Protein AF-A0AB38RNQ6-F1 (afdb_monomer)

pLDDT: mean 81.81, std 22.0, range [28.67, 98.69]

Mean predicted aligned error: 10.04 Å

Organism: NCBI:txid1303681

Sequence (264 aa):
MGRIWLDVPYVEKDLAKAGGAKWDPSAKRWYAPRVEMAGLSRWVAIPDIPEVLPGEDRSLGHGLFVDLVPDTCWFTNVRYCVEPKDWERLRRMVTRRAGMQCEICGFPEDRASQRWLEVHERWQYDWPTKVQRLGRLICLCTPCHQVTHFGFAQIKGNEEQALQHLIAVTGMTRPQARRHVAAAFDEWRARSVGEWTLDLSILTDVGVQVRRPPGAADRRIIASGRPTSTQVQQPQPVVPPLSPAPAIAAPRWRDRIAGWWRSR

Nearest PDB structures (foldseek):
  3g33-assembly1_D  TM=4.815E-01  e=7.195E+00  Homo sapiens

InterPro domains:
  IPR043764 Domain of unknown function DUF5710 [PF18974] (3-44)

Foldseek 3Di:
DDKFWFLAQPVCVVVVVVLVWDADPVLRTIIHPDDPSPSRVVGGDDDAFDLDQPQADPVFPAAFAAADDALLCPPQDQCNFFDSSLVSSVFSSQCVSLVQAFNHQRHHDDVVVRWHKDWDFGWDADPVVQATEGRDIGIHIPLSVCLNNLVVCVVVVNNVSNLVSSCLRVVDDSVRSVVRVVVNVVVNVVNNVDFHQYHHVSQVVRPTRTHHGDDSVVSNCVSVVHDDPPPPDPDDPPDPDDDDDPDDPDDPPVPVSVVVVVPD

Radius of gyration: 20.43 Å; Cα contacts (8 Å, |Δi|>4): 367; chains: 1; bounding box: 50×49×56 Å

Structure (mmCIF, N/CA/C/O backbone):
data_AF-A0AB38RNQ6-F1
#
_entry.id   AF-A0AB38RNQ6-F1
#
loop_
_atom_site.group_PDB
_atom_site.id
_atom_site.type_symbol
_atom_site.label_atom_id
_atom_site.label_alt_id
_atom_site.label_comp_id
_atom_site.label_asym_id
_atom_site.label_entity_id
_atom_site.label_seq_id
_atom_site.pdbx_PDB_ins_code
_atom_site.Cartn_x
_atom_site.Cartn_y
_atom_site.Cartn_z
_atom_site.occupancy
_atom_site.B_iso_or_equiv
_atom_site.auth_seq_id
_atom_site.auth_comp_id
_atom_site.auth_asym_id
_atom_site.auth_atom_id
_atom_site.pdbx_PDB_model_num
ATOM 1 N N . MET A 1 1 ? 14.873 -11.416 -33.245 1.00 54.31 1 MET A N 1
ATOM 2 C CA . MET A 1 1 ? 15.390 -10.697 -32.056 1.00 54.31 1 MET A CA 1
ATOM 3 C C . MET A 1 1 ? 14.389 -10.856 -30.922 1.00 54.31 1 MET A C 1
ATOM 5 O O . MET A 1 1 ? 13.307 -10.294 -31.008 1.00 54.31 1 MET A O 1
ATOM 9 N N . GLY A 1 2 ? 14.702 -11.676 -29.916 1.00 79.19 2 GLY A N 1
ATOM 10 C CA . GLY A 1 2 ? 13.840 -11.866 -28.744 1.00 79.19 2 GLY A CA 1
ATOM 11 C C . GLY A 1 2 ? 14.182 -10.862 -27.643 1.00 79.19 2 GLY A C 1
ATOM 12 O O . GLY A 1 2 ? 15.358 -10.689 -27.326 1.00 79.19 2 GLY A O 1
ATOM 13 N N . ARG A 1 3 ? 13.166 -10.201 -27.074 1.00 88.31 3 ARG A N 1
ATOM 14 C CA . ARG A 1 3 ? 13.302 -9.453 -25.813 1.00 88.31 3 ARG A CA 1
ATOM 15 C C . ARG A 1 3 ? 13.043 -10.382 -24.631 1.00 88.31 3 ARG A C 1
ATOM 17 O O . ARG A 1 3 ? 12.215 -11.282 -24.744 1.00 88.31 3 ARG A O 1
ATOM 24 N N . ILE A 1 4 ? 13.691 -10.122 -23.500 1.00 92.25 4 ILE A N 1
ATOM 25 C CA . ILE A 1 4 ? 13.453 -10.843 -22.240 1.00 92.25 4 ILE A CA 1
ATOM 26 C C . ILE A 1 4 ? 12.904 -9.864 -21.213 1.00 92.25 4 ILE A C 1
ATOM 28 O O . ILE A 1 4 ? 13.456 -8.781 -21.040 1.00 92.25 4 ILE A O 1
ATOM 32 N N . TRP A 1 5 ? 11.823 -10.231 -20.530 1.00 93.88 5 TRP A N 1
ATOM 33 C CA . TRP A 1 5 ? 11.281 -9.431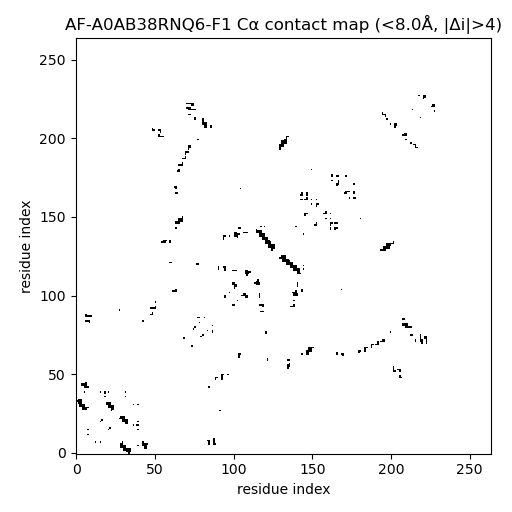 -19.437 1.00 93.88 5 TRP A CA 1
ATOM 34 C C . TRP A 1 5 ? 12.135 -9.540 -18.178 1.00 93.88 5 TRP A C 1
ATOM 36 O O . TRP A 1 5 ? 12.706 -10.591 -17.896 1.00 93.88 5 TRP A O 1
ATOM 46 N N . LEU A 1 6 ? 12.183 -8.454 -17.412 1.00 93.81 6 LEU A N 1
ATOM 47 C CA . LEU A 1 6 ? 12.957 -8.358 -16.185 1.00 93.81 6 LEU A CA 1
ATOM 48 C C . LEU A 1 6 ? 12.065 -7.951 -15.003 1.00 93.81 6 LEU A C 1
ATOM 50 O O . LEU A 1 6 ? 11.193 -7.087 -15.138 1.00 93.81 6 LEU A O 1
ATOM 54 N N . ASP A 1 7 ? 12.311 -8.549 -13.841 1.00 92.25 7 ASP A N 1
ATOM 55 C CA . ASP A 1 7 ? 11.744 -8.167 -12.545 1.00 92.25 7 ASP A CA 1
ATOM 56 C C . ASP A 1 7 ? 12.798 -7.384 -11.754 1.00 92.25 7 ASP A C 1
ATOM 58 O O . ASP A 1 7 ? 13.469 -7.905 -10.866 1.00 92.25 7 ASP A O 1
ATOM 62 N N . VAL A 1 8 ? 12.979 -6.118 -12.136 1.00 92.31 8 VAL A N 1
ATOM 63 C CA . VAL A 1 8 ? 13.976 -5.216 -11.543 1.00 92.31 8 VAL A CA 1
ATOM 64 C C . VAL A 1 8 ? 13.374 -4.508 -10.325 1.00 92.31 8 VAL A C 1
ATOM 66 O O . VAL A 1 8 ? 12.441 -3.715 -10.498 1.00 92.31 8 VAL A O 1
ATOM 69 N N . PRO A 1 9 ? 13.900 -4.721 -9.104 1.00 90.44 9 PRO A N 1
ATOM 70 C CA . PRO A 1 9 ? 13.505 -3.940 -7.940 1.00 90.44 9 PRO A CA 1
ATOM 71 C C . PRO A 1 9 ? 13.734 -2.446 -8.169 1.00 90.44 9 PRO A C 1
ATOM 73 O O . PRO A 1 9 ? 14.730 -2.046 -8.769 1.00 90.44 9 PRO A O 1
ATOM 76 N N . TYR A 1 10 ? 12.856 -1.592 -7.635 1.00 86.44 10 TYR A N 1
ATOM 77 C CA . TYR A 1 10 ? 12.955 -0.141 -7.848 1.00 86.44 10 TYR A CA 1
ATOM 78 C C . TYR A 1 10 ? 14.333 0.440 -7.480 1.00 86.44 10 TYR A C 1
ATOM 80 O O . TYR A 1 10 ? 14.836 1.312 -8.184 1.00 86.44 10 TYR A O 1
ATOM 88 N N . VAL A 1 11 ? 14.950 -0.062 -6.405 1.00 89.00 11 VAL A N 1
ATOM 89 C CA . VAL A 1 11 ? 16.269 0.391 -5.924 1.00 89.00 11 VAL A CA 1
ATOM 90 C C . VAL A 1 11 ? 17.425 -0.009 -6.850 1.00 89.00 11 VAL A C 1
ATOM 92 O O . VAL A 1 11 ? 18.487 0.595 -6.790 1.00 89.00 11 VAL A O 1
ATOM 95 N N . GLU A 1 12 ? 17.211 -0.974 -7.746 1.00 93.19 12 GLU A N 1
ATOM 96 C CA . GLU A 1 12 ? 18.218 -1.487 -8.685 1.00 93.19 12 GLU A CA 1
ATOM 97 C C . GLU A 1 12 ? 17.982 -1.006 -10.126 1.00 93.19 12 GLU A C 1
ATOM 99 O O . GLU A 1 12 ? 18.717 -1.379 -11.042 1.00 93.19 12 GLU A O 1
ATOM 104 N N . LYS A 1 13 ? 16.972 -0.154 -10.352 1.00 92.75 13 LYS A N 1
ATOM 105 C CA . LYS A 1 13 ? 16.578 0.309 -11.692 1.00 92.75 13 LYS A CA 1
ATOM 106 C C . LYS A 1 13 ? 17.726 0.964 -12.467 1.00 92.75 13 LYS A C 1
ATOM 108 O O . LYS A 1 13 ? 17.838 0.771 -13.675 1.00 92.75 13 LYS A O 1
ATOM 113 N N . ASP A 1 14 ? 18.586 1.710 -11.776 1.00 94.44 14 ASP A N 1
ATOM 114 C CA . ASP A 1 14 ? 19.694 2.430 -12.403 1.00 94.44 14 ASP A CA 1
ATOM 115 C C . ASP A 1 14 ? 20.828 1.470 -12.785 1.00 94.44 14 ASP A C 1
ATOM 117 O O . ASP A 1 14 ? 21.421 1.625 -13.852 1.00 94.44 14 ASP A O 1
ATOM 121 N N . LEU A 1 15 ? 21.048 0.410 -11.995 1.00 94.50 15 LEU A N 1
ATOM 122 C CA . LEU A 1 15 ? 21.971 -0.678 -12.335 1.00 94.50 15 LEU A CA 1
ATOM 123 C C . LEU A 1 15 ? 21.479 -1.456 -13.559 1.00 94.50 15 LEU A C 1
ATOM 125 O O . LEU A 1 15 ? 22.250 -1.695 -14.487 1.00 94.50 15 LEU A O 1
ATOM 129 N N . ALA A 1 16 ? 20.190 -1.803 -13.604 1.00 94.00 16 ALA A N 1
ATOM 130 C CA . ALA A 1 16 ? 19.610 -2.483 -14.760 1.00 94.00 16 ALA A CA 1
ATOM 131 C C . ALA A 1 16 ? 19.696 -1.618 -16.025 1.00 94.00 16 ALA A C 1
ATOM 133 O O . ALA A 1 16 ? 20.073 -2.105 -17.093 1.00 94.00 16 ALA A O 1
ATOM 134 N N . LYS A 1 17 ? 19.403 -0.317 -15.907 1.00 95.25 17 LYS A N 1
ATOM 135 C CA . LYS A 1 17 ? 19.525 0.647 -17.006 1.00 95.25 17 LYS A CA 1
ATOM 136 C C . LYS A 1 17 ? 20.970 0.776 -17.496 1.00 95.25 17 LYS A C 1
ATOM 138 O O . LYS A 1 17 ? 21.188 0.762 -18.705 1.00 95.25 17 LYS A O 1
ATOM 143 N N . ALA A 1 18 ? 21.945 0.863 -16.589 1.00 94.50 18 ALA A N 1
ATOM 144 C CA . ALA A 1 18 ? 23.369 0.880 -16.932 1.00 94.50 18 ALA A CA 1
ATOM 145 C C . ALA A 1 18 ? 23.806 -0.419 -17.631 1.00 94.50 18 ALA A C 1
ATOM 147 O O . ALA A 1 18 ? 24.592 -0.382 -18.573 1.00 94.50 18 ALA A O 1
ATOM 148 N N . GLY A 1 19 ? 23.216 -1.553 -17.242 1.00 92.62 19 GLY A N 1
ATOM 149 C CA . GLY A 1 19 ? 23.360 -2.841 -17.923 1.00 92.62 19 GLY A CA 1
ATOM 150 C C . GLY A 1 19 ? 22.640 -2.938 -19.274 1.00 92.62 19 GLY A C 1
ATOM 151 O O . GLY A 1 19 ? 22.654 -4.002 -19.881 1.00 92.62 19 GLY A O 1
ATOM 152 N N . GLY A 1 20 ? 22.002 -1.864 -19.754 1.00 94.25 20 GLY A N 1
ATOM 153 C CA . GLY A 1 20 ? 21.339 -1.788 -21.057 1.00 94.25 20 GLY A CA 1
ATOM 154 C C . GLY A 1 20 ? 19.881 -2.261 -21.079 1.00 94.25 20 GLY A C 1
ATOM 155 O O . GLY A 1 20 ? 19.306 -2.410 -22.163 1.00 94.25 20 GLY A O 1
ATOM 156 N N . ALA A 1 21 ? 19.259 -2.479 -19.915 1.00 96.06 21 ALA A N 1
ATOM 157 C CA . ALA A 1 21 ? 17.823 -2.717 -19.833 1.00 96.06 21 ALA A CA 1
ATOM 158 C C . ALA A 1 21 ? 17.026 -1.481 -20.283 1.00 96.06 21 ALA A C 1
ATOM 160 O O . ALA A 1 21 ? 17.430 -0.332 -20.088 1.00 96.06 21 ALA A O 1
ATOM 161 N N . LYS A 1 22 ? 15.850 -1.721 -20.861 1.00 95.88 22 LYS A N 1
ATOM 162 C CA . LYS A 1 22 ? 14.914 -0.690 -21.318 1.00 95.88 22 LYS A CA 1
ATOM 163 C C . LYS A 1 22 ? 13.590 -0.797 -20.569 1.00 95.88 22 LYS A C 1
ATOM 165 O O . LYS A 1 22 ? 13.203 -1.878 -20.136 1.00 95.88 22 LYS A O 1
ATOM 170 N N . TRP A 1 23 ? 12.888 0.323 -20.429 1.00 95.19 23 TRP A N 1
ATOM 171 C CA . TRP A 1 23 ? 11.560 0.378 -19.817 1.00 95.19 23 TRP A CA 1
ATOM 172 C C . TRP A 1 23 ? 10.470 0.363 -20.891 1.00 95.19 23 TRP A C 1
ATOM 174 O O . TRP A 1 23 ? 10.515 1.166 -21.823 1.00 95.19 23 TRP A O 1
ATOM 184 N N . ASP A 1 24 ? 9.489 -0.526 -20.751 1.00 94.00 24 ASP A N 1
ATOM 185 C CA . ASP A 1 24 ? 8.260 -0.518 -21.544 1.00 94.00 24 ASP A CA 1
ATOM 186 C C . ASP A 1 24 ? 7.148 0.175 -20.729 1.00 94.00 24 ASP A C 1
ATOM 188 O O . ASP A 1 24 ? 6.707 -0.372 -19.712 1.00 94.00 24 ASP A O 1
ATOM 192 N N . PRO A 1 25 ? 6.694 1.384 -21.118 1.00 89.81 25 PRO A N 1
ATOM 193 C CA . PRO A 1 25 ? 5.681 2.123 -20.368 1.00 89.81 25 PRO A CA 1
ATOM 194 C C . PRO A 1 25 ? 4.280 1.514 -20.464 1.00 89.81 25 PRO A C 1
ATOM 196 O O . PRO A 1 25 ? 3.488 1.731 -19.549 1.00 89.81 25 PRO A O 1
ATOM 199 N N . SER A 1 26 ? 3.977 0.754 -21.523 1.00 88.25 26 SER A N 1
ATOM 200 C CA . SER A 1 26 ? 2.684 0.083 -21.690 1.00 88.25 26 SER A CA 1
ATOM 201 C C . SER A 1 26 ? 2.613 -1.155 -20.801 1.00 88.25 26 SER A C 1
ATOM 203 O O . SER A 1 26 ? 1.678 -1.309 -20.018 1.00 88.25 26 SER A O 1
ATOM 205 N N . ALA A 1 27 ? 3.657 -1.987 -20.831 1.00 88.50 27 ALA A N 1
ATOM 206 C CA . ALA A 1 27 ? 3.756 -3.150 -19.951 1.00 88.50 27 ALA A CA 1
ATOM 207 C C . ALA A 1 27 ? 4.080 -2.778 -18.492 1.00 88.50 27 ALA A C 1
ATOM 209 O O . ALA A 1 27 ? 3.970 -3.628 -17.605 1.00 88.50 27 ALA A O 1
ATOM 210 N N . LYS A 1 28 ? 4.521 -1.533 -18.258 1.00 88.44 28 LYS A N 1
ATOM 211 C CA . LYS A 1 28 ? 5.114 -1.047 -17.006 1.00 88.44 28 LYS A CA 1
ATOM 212 C C . LYS A 1 28 ? 6.155 -2.029 -16.460 1.00 88.44 28 LYS A C 1
ATOM 214 O O . LYS A 1 28 ? 6.103 -2.420 -15.293 1.00 88.44 28 LYS A O 1
ATOM 219 N N . ARG A 1 29 ? 7.079 -2.455 -17.328 1.00 92.38 29 ARG A N 1
ATOM 220 C CA . ARG A 1 29 ? 8.072 -3.492 -17.018 1.00 92.38 29 ARG A CA 1
ATOM 221 C C . ARG A 1 29 ? 9.400 -3.241 -17.727 1.00 92.38 29 ARG A C 1
ATOM 223 O O . ARG A 1 29 ? 9.442 -2.734 -18.849 1.00 92.38 29 ARG A O 1
ATOM 230 N N . TRP A 1 30 ? 10.489 -3.619 -17.067 1.00 94.75 30 TRP A N 1
ATOM 231 C CA . TRP A 1 30 ? 11.833 -3.603 -17.639 1.00 94.75 30 TRP A CA 1
ATOM 232 C C . TRP A 1 30 ? 12.045 -4.792 -18.576 1.00 94.75 30 TRP A C 1
ATOM 234 O O . TRP A 1 30 ? 11.530 -5.877 -18.320 1.00 94.75 30 TRP A O 1
ATOM 244 N N . TYR A 1 31 ? 12.820 -4.613 -19.643 1.00 95.12 31 TYR A N 1
ATOM 245 C CA . TYR A 1 31 ? 13.207 -5.692 -20.548 1.00 95.12 31 TYR A CA 1
ATOM 246 C C . TYR A 1 31 ? 14.653 -5.558 -21.029 1.00 95.12 31 TYR A C 1
ATOM 248 O O . TYR A 1 31 ? 15.171 -4.455 -21.211 1.00 95.12 31 TYR A O 1
ATOM 256 N N . ALA A 1 32 ? 15.293 -6.697 -21.281 1.00 95.12 32 ALA A N 1
ATOM 257 C CA . ALA A 1 32 ? 16.540 -6.781 -22.023 1.00 95.12 32 ALA A CA 1
ATOM 258 C C . ALA A 1 32 ? 16.224 -6.781 -23.532 1.00 95.12 32 ALA A C 1
ATOM 260 O O . ALA A 1 32 ? 15.448 -7.628 -23.991 1.00 95.12 32 ALA A O 1
ATOM 261 N N . PRO A 1 33 ? 16.787 -5.856 -24.332 1.00 93.12 33 PRO A N 1
ATOM 262 C CA . PRO A 1 33 ? 16.547 -5.807 -25.776 1.00 93.12 33 PRO A CA 1
ATOM 263 C C . PRO A 1 33 ? 17.192 -6.970 -26.552 1.00 93.12 33 PRO A C 1
ATOM 265 O O . PRO A 1 33 ? 16.879 -7.152 -27.728 1.00 93.12 33 PRO A O 1
ATOM 268 N N . ARG A 1 34 ? 18.105 -7.728 -25.929 1.00 89.19 34 ARG A N 1
ATOM 269 C CA . ARG A 1 34 ? 18.779 -8.904 -26.497 1.00 89.19 34 ARG A CA 1
ATOM 270 C C . ARG A 1 34 ? 18.889 -10.000 -25.433 1.00 89.19 34 ARG A C 1
ATOM 272 O O . ARG A 1 34 ? 19.006 -9.689 -24.252 1.00 89.19 34 ARG A O 1
ATOM 279 N N . VAL A 1 35 ? 18.886 -11.262 -25.865 1.00 77.69 35 VAL A N 1
ATOM 280 C CA . VAL A 1 35 ? 18.935 -12.447 -24.985 1.00 77.69 35 VAL A CA 1
ATOM 281 C C . VAL A 1 35 ? 20.281 -12.580 -24.257 1.00 77.69 35 VAL A C 1
ATOM 283 O O . VAL A 1 35 ? 20.316 -12.921 -23.082 1.00 77.69 35 VAL A O 1
ATOM 286 N N . GLU A 1 36 ? 21.387 -12.241 -24.917 1.00 75.81 36 GLU A N 1
ATOM 287 C CA . GLU A 1 36 ? 22.761 -12.528 -24.460 1.00 75.81 36 GLU A CA 1
ATOM 288 C C . GLU A 1 36 ? 23.343 -11.485 -23.482 1.00 75.81 36 GLU A C 1
ATOM 290 O O . GLU A 1 36 ? 24.553 -11.305 -23.369 1.00 75.81 36 GLU A O 1
ATOM 295 N N . MET A 1 37 ? 22.495 -10.754 -22.758 1.00 83.19 37 MET A N 1
ATOM 296 C CA . MET A 1 37 ? 22.938 -9.700 -21.839 1.00 83.19 37 MET A CA 1
ATOM 297 C C . MET A 1 37 ? 23.208 -10.269 -20.443 1.00 83.19 37 MET A C 1
ATOM 299 O O . MET A 1 37 ? 22.426 -10.056 -19.519 1.00 83.19 37 MET A O 1
ATOM 303 N N . ALA A 1 38 ? 24.330 -10.980 -20.279 1.00 79.88 38 ALA A N 1
ATOM 304 C CA . ALA A 1 38 ? 24.694 -11.682 -19.039 1.00 79.88 38 ALA A CA 1
ATOM 305 C C . ALA A 1 38 ? 24.623 -10.799 -17.773 1.00 79.88 38 ALA A C 1
ATOM 307 O O . ALA A 1 38 ? 24.219 -11.273 -16.709 1.00 79.88 38 ALA A O 1
ATOM 308 N N . GLY A 1 39 ? 24.919 -9.498 -17.892 1.00 85.81 39 GLY A N 1
ATOM 309 C CA . GLY A 1 39 ? 24.806 -8.526 -16.795 1.00 85.81 39 GLY A CA 1
ATOM 310 C C . GLY A 1 39 ? 23.380 -8.308 -16.262 1.00 85.81 39 GLY A C 1
ATOM 311 O O . GLY A 1 39 ? 23.221 -7.810 -15.151 1.00 85.81 39 GLY A O 1
ATOM 312 N N . LEU A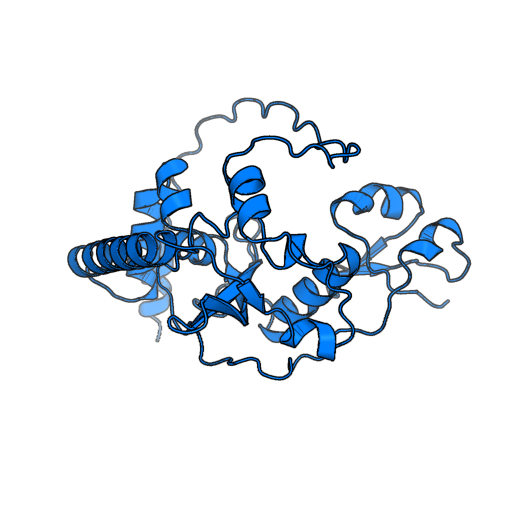 1 40 ? 22.351 -8.715 -17.014 1.00 91.75 40 LEU A N 1
ATOM 313 C CA . LEU A 1 40 ? 20.935 -8.605 -16.645 1.00 91.75 40 LEU A CA 1
ATOM 314 C C . LEU A 1 40 ? 20.343 -9.917 -16.100 1.00 91.75 40 LEU A C 1
ATOM 316 O O . LEU A 1 40 ? 19.182 -9.938 -15.693 1.00 91.75 40 LEU A O 1
ATOM 320 N N . SER A 1 41 ? 21.128 -11.001 -16.070 1.00 89.31 41 SER A N 1
ATOM 321 C CA . SER A 1 41 ? 20.680 -12.356 -15.702 1.00 89.31 41 SER A CA 1
ATOM 322 C C . SER A 1 41 ? 19.993 -12.430 -14.333 1.00 89.31 41 SER A C 1
ATOM 324 O O . SER A 1 41 ? 18.995 -13.130 -14.180 1.00 89.31 41 SER A O 1
ATOM 326 N N . ARG A 1 42 ? 20.462 -11.646 -13.353 1.00 90.12 42 ARG A N 1
ATOM 327 C CA . ARG A 1 42 ? 19.893 -11.604 -11.994 1.00 90.12 42 ARG A CA 1
ATOM 328 C C . ARG A 1 42 ? 18.442 -11.107 -11.928 1.00 90.12 42 ARG A C 1
ATOM 330 O O . ARG A 1 42 ? 17.760 -11.380 -10.948 1.00 90.12 42 ARG A O 1
ATOM 337 N N . TRP A 1 43 ? 17.988 -10.366 -12.942 1.00 92.69 43 TRP A N 1
ATOM 338 C CA . TRP A 1 43 ? 16.633 -9.811 -13.006 1.00 92.69 43 TRP A CA 1
ATOM 339 C C . TRP A 1 43 ? 15.731 -10.556 -13.977 1.00 92.69 43 TRP A C 1
ATOM 341 O O . TRP A 1 43 ? 14.628 -10.079 -14.225 1.00 92.69 43 TRP A O 1
ATOM 351 N N . VAL A 1 44 ? 16.173 -11.672 -14.564 1.00 91.06 44 VAL A N 1
ATOM 352 C CA . VAL A 1 44 ? 15.337 -12.442 -15.492 1.00 91.06 44 VAL A CA 1
ATOM 353 C C . VAL A 1 44 ? 13.992 -12.740 -14.838 1.00 91.06 44 VAL A C 1
ATOM 355 O O . VAL A 1 44 ? 13.926 -13.198 -13.696 1.00 91.06 44 VAL A O 1
ATOM 358 N N . ALA A 1 45 ? 12.927 -12.418 -15.570 1.00 89.25 45 ALA A N 1
ATOM 359 C CA . ALA A 1 45 ? 11.568 -12.616 -15.114 1.00 89.25 45 ALA A CA 1
ATOM 360 C C . ALA A 1 45 ? 11.326 -14.067 -14.697 1.00 89.25 45 ALA A C 1
ATOM 362 O O . ALA A 1 45 ? 11.646 -15.002 -15.433 1.00 89.25 45 ALA A O 1
ATOM 363 N N . ILE A 1 46 ? 10.684 -14.229 -13.549 1.00 88.94 46 ILE A N 1
ATOM 364 C CA . ILE A 1 46 ? 10.087 -15.500 -13.134 1.00 88.94 46 ILE A CA 1
ATOM 365 C C . ILE A 1 46 ? 8.579 -15.468 -13.453 1.00 88.94 46 ILE A C 1
ATOM 367 O O . ILE A 1 46 ? 8.075 -14.408 -13.851 1.00 88.94 46 ILE A O 1
ATOM 371 N N . PRO A 1 47 ? 7.845 -16.597 -13.346 1.00 90.81 47 PRO A N 1
ATOM 372 C CA . PRO A 1 47 ? 6.422 -16.638 -13.686 1.00 90.81 47 PRO A CA 1
ATOM 373 C C . PRO A 1 47 ? 5.629 -15.504 -13.023 1.00 90.81 47 PRO A C 1
ATOM 375 O O . PRO A 1 47 ? 5.909 -15.133 -11.885 1.00 90.81 47 PRO A O 1
ATOM 378 N N . ASP A 1 48 ? 4.659 -14.909 -13.718 1.00 90.75 48 ASP A N 1
ATOM 379 C CA . ASP A 1 48 ? 3.822 -13.859 -13.121 1.00 90.75 48 ASP A CA 1
ATOM 380 C C . ASP A 1 48 ? 2.922 -14.458 -12.013 1.00 90.75 48 ASP A C 1
ATOM 382 O O . ASP A 1 48 ? 2.624 -15.652 -12.008 1.00 90.75 48 ASP A O 1
ATOM 386 N N . ILE A 1 49 ? 2.522 -13.627 -11.046 1.00 93.12 49 ILE A N 1
ATOM 387 C CA . ILE A 1 49 ? 1.588 -14.021 -9.979 1.00 93.12 49 ILE A CA 1
ATOM 388 C C . ILE A 1 49 ? 0.176 -14.134 -10.579 1.00 93.12 49 ILE A C 1
ATOM 390 O O . ILE A 1 49 ? -0.212 -13.224 -11.320 1.00 93.12 49 ILE A O 1
ATOM 394 N N . PRO A 1 50 ? -0.597 -15.197 -10.280 1.00 93.06 50 PRO A N 1
ATOM 395 C CA . PRO A 1 50 ? -1.988 -15.299 -10.713 1.00 93.06 50 PRO A CA 1
ATOM 396 C C . PRO A 1 50 ? -2.821 -14.126 -10.182 1.00 93.06 50 PRO A C 1
ATOM 398 O O . PRO A 1 50 ? -2.614 -13.647 -9.070 1.00 93.06 50 PRO A O 1
ATOM 401 N N . GLU A 1 51 ? -3.794 -13.662 -10.967 1.00 91.38 51 GLU A N 1
ATOM 402 C CA . GLU A 1 51 ? -4.669 -12.550 -10.552 1.00 91.38 51 GLU A CA 1
ATOM 403 C C . GLU A 1 51 ? -5.578 -12.905 -9.367 1.00 91.38 51 GLU A C 1
ATOM 405 O O . GLU A 1 51 ? -6.044 -12.013 -8.649 1.00 91.38 51 GLU A O 1
ATOM 410 N N . VAL A 1 52 ? -5.828 -14.203 -9.178 1.00 91.69 52 VAL A N 1
ATOM 411 C CA . VAL A 1 52 ? -6.566 -14.766 -8.050 1.00 91.69 52 VAL A CA 1
ATOM 412 C C . VAL A 1 52 ? -5.557 -15.283 -7.034 1.00 91.69 52 VAL A C 1
ATOM 414 O O . VAL A 1 52 ? -4.838 -16.247 -7.303 1.00 91.69 52 VAL A O 1
ATOM 417 N N . LEU A 1 53 ? -5.515 -14.640 -5.869 1.00 92.94 53 LEU A N 1
ATOM 418 C CA . LEU A 1 53 ? -4.759 -15.123 -4.722 1.00 92.94 53 LEU A CA 1
ATOM 419 C C . LEU A 1 53 ? -5.645 -16.091 -3.915 1.00 92.94 53 LEU A C 1
ATOM 421 O O . LEU A 1 53 ? -6.776 -15.730 -3.577 1.00 92.94 53 LEU A O 1
ATOM 425 N N . PRO A 1 54 ? -5.182 -17.314 -3.606 1.00 90.81 54 PRO A N 1
ATOM 426 C CA . PRO A 1 54 ? -5.915 -18.242 -2.753 1.00 90.81 54 PRO A CA 1
ATOM 427 C C . PRO A 1 54 ? -6.260 -17.602 -1.405 1.00 90.81 54 PRO A C 1
ATOM 429 O O . PRO A 1 54 ? -5.408 -16.991 -0.765 1.00 90.81 54 PRO A O 1
ATOM 432 N N . GLY A 1 55 ? -7.522 -17.716 -0.985 1.00 89.75 55 GLY A N 1
ATOM 433 C CA . GLY A 1 55 ? -7.994 -17.161 0.287 1.00 89.75 55 GLY A CA 1
ATOM 434 C C . GLY A 1 55 ? -8.153 -15.635 0.327 1.00 89.75 55 GLY A C 1
ATOM 435 O O . GLY A 1 55 ? -8.523 -15.108 1.373 1.00 89.75 55 GLY A O 1
ATOM 436 N N . GLU A 1 56 ? -7.913 -14.915 -0.776 1.00 94.38 56 GLU A N 1
ATOM 437 C CA . GLU A 1 56 ? -8.152 -13.470 -0.829 1.00 94.38 56 GLU A CA 1
ATOM 438 C C . GLU A 1 56 ? -9.651 -13.148 -0.806 1.00 94.38 56 GLU A C 1
ATOM 440 O O . GLU A 1 56 ? -10.419 -13.570 -1.673 1.00 94.38 56 GLU A O 1
ATOM 445 N N . ASP A 1 57 ? -10.054 -12.311 0.148 1.00 93.75 57 ASP A N 1
ATOM 446 C CA . ASP A 1 57 ? -11.399 -11.751 0.209 1.00 93.75 57 ASP A CA 1
ATOM 447 C C . ASP A 1 57 ? -11.423 -10.387 -0.489 1.00 93.75 57 ASP A C 1
ATOM 449 O O . ASP A 1 57 ? -11.060 -9.351 0.072 1.00 93.75 57 ASP A O 1
ATOM 453 N N . ARG A 1 58 ? -11.885 -10.362 -1.742 1.00 91.00 58 ARG A N 1
ATOM 454 C CA . ARG A 1 58 ? -11.994 -9.119 -2.525 1.00 91.00 58 ARG A CA 1
ATOM 455 C C . ARG A 1 58 ? -13.147 -8.210 -2.083 1.00 91.00 58 ARG A C 1
ATOM 457 O O . ARG A 1 58 ? -13.205 -7.069 -2.544 1.00 91.00 58 ARG A O 1
ATOM 464 N N . SER A 1 59 ? -14.038 -8.670 -1.205 1.00 90.94 59 SER A N 1
ATOM 465 C CA . SER A 1 59 ? -15.044 -7.813 -0.567 1.00 90.94 59 SER A CA 1
ATOM 466 C C . SER A 1 59 ? -14.475 -7.064 0.645 1.00 90.94 59 SER A C 1
ATOM 468 O O . SER A 1 59 ? -14.957 -5.978 0.982 1.00 90.94 59 SER A O 1
ATOM 470 N N . LEU A 1 60 ? -13.389 -7.580 1.240 1.00 92.25 60 LEU A N 1
ATOM 471 C CA . LEU A 1 60 ? -12.717 -6.967 2.379 1.00 92.25 60 LEU A CA 1
ATOM 472 C C . LEU A 1 60 ? -12.230 -5.556 2.041 1.00 92.25 60 LEU A C 1
ATOM 474 O O . LEU A 1 60 ? -11.482 -5.330 1.081 1.00 92.25 60 LEU A O 1
ATOM 478 N N . GLY A 1 61 ? -12.638 -4.607 2.881 1.00 84.88 61 GLY A N 1
ATOM 479 C CA . GLY A 1 61 ? -12.235 -3.213 2.767 1.00 84.88 61 GLY A CA 1
ATOM 480 C C . GLY A 1 61 ? -12.792 -2.508 1.528 1.00 84.88 61 GLY A C 1
ATOM 481 O O . GLY A 1 61 ? -12.099 -1.669 0.951 1.00 84.88 61 GLY A O 1
ATOM 482 N N . HIS A 1 62 ? -14.011 -2.857 1.104 1.00 86.19 62 HIS A N 1
ATOM 483 C CA . HIS A 1 62 ? -14.749 -2.107 0.088 1.00 86.19 62 HIS A CA 1
ATOM 484 C C . HIS A 1 62 ? -15.063 -0.671 0.556 1.00 86.19 62 HIS A C 1
ATOM 486 O O . HIS A 1 62 ? -15.450 -0.447 1.702 1.00 86.19 62 HIS A O 1
ATOM 492 N N . GLY A 1 63 ? -14.949 0.300 -0.357 1.00 94.69 63 GLY A N 1
ATOM 493 C CA . GLY A 1 63 ? -15.154 1.723 -0.068 1.00 94.69 63 GLY A CA 1
ATOM 494 C C . GLY A 1 63 ? -13.960 2.396 0.621 1.00 94.69 63 GLY A C 1
ATOM 495 O O . GLY A 1 63 ? -12.973 1.754 0.978 1.00 94.69 63 GLY A O 1
ATOM 496 N N . LEU A 1 64 ? -14.032 3.723 0.778 1.00 98.06 64 LEU A N 1
ATOM 497 C CA . LEU A 1 64 ? -12.976 4.497 1.433 1.00 98.06 64 LEU A CA 1
ATOM 498 C C . LEU A 1 64 ? -13.226 4.632 2.930 1.00 98.06 64 LEU A C 1
ATOM 500 O O . LEU A 1 64 ? -14.246 5.176 3.343 1.00 98.06 64 LEU A O 1
ATOM 504 N N . PHE A 1 65 ? -12.249 4.220 3.729 1.00 98.00 65 PHE A N 1
ATOM 505 C CA . PHE A 1 65 ? -12.258 4.401 5.172 1.00 98.00 65 PHE A CA 1
ATOM 506 C C . PHE A 1 65 ? -10.831 4.531 5.716 1.00 98.00 65 PHE A C 1
ATOM 508 O O . PHE A 1 65 ? -9.854 4.113 5.086 1.00 98.00 65 PHE A O 1
ATOM 515 N N . VAL A 1 66 ? -10.732 5.149 6.892 1.00 98.06 66 VAL A N 1
ATOM 516 C CA . VAL A 1 66 ? -9.525 5.140 7.725 1.00 98.06 66 VAL A CA 1
ATOM 517 C C . VAL A 1 66 ? -9.295 3.730 8.262 1.00 98.06 66 VAL A C 1
ATOM 519 O O . VAL A 1 66 ? -10.159 3.205 8.960 1.00 98.06 66 VAL A O 1
ATOM 522 N N . ASP A 1 67 ? -8.143 3.145 7.944 1.00 95.12 67 ASP A N 1
ATOM 523 C CA . ASP A 1 67 ? -7.772 1.772 8.294 1.00 95.12 67 ASP A CA 1
ATOM 524 C C . ASP A 1 67 ? -6.376 1.784 8.917 1.00 95.12 67 ASP A C 1
ATOM 526 O O . ASP A 1 67 ? -5.344 1.784 8.239 1.00 95.12 67 ASP A O 1
ATOM 530 N N . LEU A 1 68 ? -6.353 1.909 10.240 1.00 92.06 68 LEU A N 1
ATOM 531 C CA . LEU A 1 68 ? -5.122 2.018 11.002 1.00 92.06 68 LEU A CA 1
ATOM 532 C C . LEU A 1 68 ? -4.648 0.626 11.419 1.00 92.06 68 LEU A C 1
ATOM 534 O O . LEU A 1 68 ? -5.347 -0.127 12.101 1.00 92.06 68 LEU A O 1
ATOM 538 N N . VAL A 1 69 ? -3.412 0.316 11.042 1.00 89.56 69 VAL A N 1
ATOM 539 C CA . VAL A 1 69 ? -2.710 -0.892 11.476 1.00 89.56 69 VAL A CA 1
ATOM 540 C C . VAL A 1 69 ? -2.169 -0.668 12.899 1.00 89.56 69 VAL A C 1
ATOM 542 O O . VAL A 1 69 ? -1.685 0.437 13.176 1.00 89.56 69 VAL A O 1
ATOM 545 N N . PRO A 1 70 ? -2.225 -1.672 13.798 1.00 84.62 70 PRO A N 1
ATOM 546 C CA . PRO A 1 70 ? -1.695 -1.570 15.161 1.00 84.62 70 PRO A CA 1
ATOM 547 C C . PRO A 1 70 ? -0.234 -1.134 15.161 1.00 84.62 70 PRO A C 1
ATOM 549 O O . PRO A 1 70 ? 0.535 -1.559 14.294 1.00 84.62 70 PRO A O 1
ATOM 552 N N . ASP A 1 71 ? 0.162 -0.318 16.137 1.00 77.31 71 ASP A N 1
ATOM 553 C CA . ASP A 1 71 ? 1.545 0.178 16.226 1.00 77.31 71 ASP A CA 1
ATOM 554 C C . ASP A 1 71 ? 2.572 -0.952 16.394 1.00 77.31 71 ASP A C 1
ATOM 556 O O . ASP A 1 71 ? 3.662 -0.899 15.824 1.00 77.31 71 ASP A O 1
ATOM 560 N N . THR A 1 72 ? 2.176 -2.042 17.052 1.00 69.88 72 THR A N 1
ATOM 561 C CA . THR A 1 72 ? 2.958 -3.273 17.213 1.00 69.88 72 THR A CA 1
ATOM 562 C C . THR A 1 72 ? 3.266 -3.989 15.896 1.00 69.88 72 THR A C 1
ATOM 564 O O . THR A 1 72 ? 4.089 -4.903 15.868 1.00 69.88 72 THR A O 1
ATOM 567 N N . CYS A 1 73 ? 2.620 -3.589 14.799 1.00 72.50 73 CYS A N 1
ATOM 568 C CA . CYS A 1 73 ? 2.772 -4.176 13.468 1.00 72.50 73 CYS A CA 1
ATOM 569 C C . CYS A 1 73 ? 3.298 -3.172 12.431 1.00 72.50 73 CYS A C 1
ATOM 571 O O . CYS A 1 73 ? 3.380 -3.493 11.241 1.00 72.50 73 CYS A O 1
ATOM 573 N N . TRP A 1 74 ? 3.651 -1.953 12.848 1.00 70.44 74 TRP A N 1
ATOM 574 C CA . TRP A 1 74 ? 4.256 -0.982 11.945 1.00 70.44 74 TRP A CA 1
ATOM 575 C C . TRP A 1 74 ? 5.597 -1.492 11.407 1.00 70.44 74 TRP A C 1
ATOM 577 O O . TRP A 1 74 ? 6.334 -2.212 12.075 1.00 70.44 74 TRP A O 1
ATOM 587 N N . PHE A 1 75 ? 5.906 -1.110 10.165 1.00 62.66 75 PHE A N 1
ATOM 588 C CA . PHE A 1 75 ? 7.137 -1.467 9.442 1.00 62.66 75 PHE A CA 1
ATOM 589 C C . PHE A 1 75 ? 7.335 -2.961 9.129 1.00 62.66 75 PHE A C 1
ATOM 591 O O . PHE A 1 75 ? 8.353 -3.323 8.544 1.00 62.66 75 PHE A O 1
ATOM 598 N N . THR A 1 76 ? 6.338 -3.809 9.393 1.00 70.75 76 THR A N 1
ATOM 599 C CA . THR A 1 76 ? 6.299 -5.220 8.969 1.00 70.75 76 THR A CA 1
ATOM 600 C C . THR A 1 76 ? 5.171 -5.497 7.989 1.00 70.75 76 THR A C 1
ATOM 602 O O . THR A 1 76 ? 4.337 -6.371 8.189 1.00 70.75 76 THR A O 1
ATOM 605 N N . ASN A 1 77 ? 5.129 -4.700 6.926 1.00 80.38 77 ASN A N 1
ATOM 606 C CA . ASN A 1 77 ? 4.177 -4.862 5.831 1.00 80.38 77 ASN A CA 1
ATOM 607 C C . ASN A 1 77 ? 4.610 -5.982 4.863 1.00 80.38 77 ASN A C 1
ATOM 609 O O . ASN A 1 77 ? 5.679 -6.584 5.022 1.00 80.38 77 ASN A O 1
ATOM 613 N N . VAL A 1 78 ? 3.801 -6.266 3.839 1.00 88.12 78 VAL A N 1
ATOM 614 C CA . VAL A 1 78 ? 4.111 -7.329 2.869 1.00 88.12 78 VAL A CA 1
ATOM 615 C C . VAL A 1 78 ? 5.419 -7.033 2.155 1.00 88.12 78 VAL A C 1
ATOM 617 O O . VAL A 1 78 ? 6.262 -7.917 2.046 1.00 88.12 78 VAL A O 1
ATOM 620 N N . ARG A 1 79 ? 5.640 -5.780 1.743 1.00 88.19 79 ARG A N 1
ATOM 621 C CA . ARG A 1 79 ? 6.880 -5.356 1.075 1.00 88.19 79 ARG A CA 1
ATOM 622 C C . ARG A 1 79 ? 8.138 -5.660 1.896 1.00 88.19 79 ARG A C 1
ATOM 624 O O . ARG A 1 79 ? 9.178 -5.944 1.310 1.00 88.19 79 ARG A O 1
ATOM 631 N N . TYR A 1 80 ? 8.062 -5.589 3.222 1.00 86.00 80 TYR A N 1
ATOM 632 C CA . TYR A 1 80 ? 9.161 -5.959 4.114 1.00 86.00 80 TYR A CA 1
ATOM 633 C C . TYR A 1 80 ? 9.386 -7.481 4.145 1.00 86.00 80 TYR A C 1
ATOM 635 O O . TYR A 1 80 ? 10.527 -7.955 4.111 1.00 86.00 80 TYR A O 1
ATOM 643 N N . CYS A 1 81 ? 8.290 -8.241 4.177 1.00 88.56 81 CYS A N 1
ATOM 644 C CA . CYS A 1 81 ? 8.293 -9.691 4.358 1.00 88.56 81 CYS A CA 1
ATOM 645 C C . CYS A 1 81 ? 8.532 -10.486 3.068 1.00 88.56 81 CYS A C 1
ATOM 647 O O . CYS A 1 81 ? 8.636 -11.702 3.136 1.00 88.56 81 CYS A O 1
ATOM 649 N N . VAL A 1 82 ? 8.628 -9.854 1.899 1.00 90.75 82 VAL A N 1
ATOM 650 C CA . VAL A 1 82 ? 8.859 -10.551 0.621 1.00 90.75 82 VAL A CA 1
ATOM 651 C C . VAL A 1 82 ? 10.142 -10.078 -0.047 1.00 90.75 82 VAL A C 1
ATOM 653 O O . VAL A 1 82 ? 10.659 -8.995 0.239 1.00 90.75 82 VAL A O 1
ATOM 656 N N . GLU A 1 83 ? 10.666 -10.886 -0.964 1.00 90.19 83 GLU A N 1
ATOM 657 C CA . GLU A 1 83 ? 11.810 -10.473 -1.771 1.00 90.19 83 GLU A CA 1
ATOM 658 C C . GLU A 1 83 ? 11.457 -9.273 -2.674 1.00 90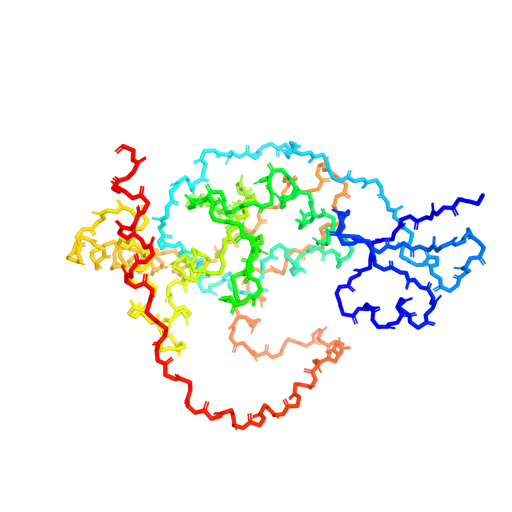.19 83 GLU A C 1
ATOM 660 O O . GLU A 1 83 ? 10.348 -9.210 -3.214 1.00 90.19 83 GLU A O 1
ATOM 665 N N . PRO A 1 84 ? 12.381 -8.319 -2.915 1.00 88.94 84 PRO A N 1
ATOM 666 C CA . PRO A 1 84 ? 12.082 -7.120 -3.705 1.00 88.94 84 PRO A CA 1
ATOM 667 C C . PRO A 1 84 ? 11.543 -7.406 -5.117 1.00 88.94 84 PRO A C 1
ATOM 669 O O . PRO A 1 84 ? 10.709 -6.654 -5.624 1.00 88.94 84 PRO A O 1
ATOM 672 N N . LYS A 1 85 ? 11.985 -8.508 -5.739 1.00 89.00 85 LYS A N 1
ATOM 673 C CA . LYS A 1 85 ? 11.466 -8.988 -7.032 1.00 89.00 85 LYS A CA 1
ATOM 674 C C . LYS A 1 85 ? 10.010 -9.462 -6.941 1.00 89.00 85 LYS A C 1
ATOM 676 O O . LYS A 1 85 ? 9.219 -9.185 -7.839 1.00 89.00 85 LYS A O 1
ATOM 681 N N . ASP A 1 86 ? 9.641 -10.123 -5.844 1.00 91.88 86 ASP A N 1
ATOM 682 C CA . ASP A 1 86 ? 8.286 -10.626 -5.622 1.00 91.88 86 ASP A CA 1
ATOM 683 C C . ASP A 1 86 ? 7.334 -9.484 -5.287 1.00 91.88 86 ASP A C 1
ATOM 685 O O . ASP A 1 86 ? 6.210 -9.460 -5.786 1.00 91.88 86 ASP A O 1
ATOM 689 N N . TRP A 1 87 ? 7.805 -8.476 -4.547 1.00 92.19 87 TRP A N 1
ATOM 690 C CA . TRP A 1 87 ? 7.053 -7.238 -4.366 1.00 92.19 87 TRP A CA 1
ATOM 691 C C . TRP A 1 87 ? 6.727 -6.567 -5.705 1.00 92.19 87 TRP A C 1
ATOM 693 O O . TRP A 1 87 ? 5.595 -6.142 -5.918 1.00 92.19 87 TRP A O 1
ATOM 703 N N . GLU A 1 88 ? 7.681 -6.492 -6.636 1.00 90.81 88 GLU A N 1
ATOM 704 C CA . GLU A 1 88 ? 7.430 -5.904 -7.956 1.00 90.81 88 GLU A CA 1
ATOM 705 C C . GLU A 1 88 ? 6.435 -6.737 -8.784 1.00 90.81 88 GLU A C 1
ATOM 707 O O . GLU A 1 88 ? 5.559 -6.170 -9.444 1.00 90.81 88 GLU A O 1
ATOM 712 N N . ARG A 1 89 ? 6.507 -8.074 -8.703 1.00 93.06 89 ARG A N 1
ATOM 713 C CA . ARG A 1 89 ? 5.523 -8.983 -9.319 1.00 93.06 89 ARG A CA 1
ATOM 714 C C . ARG A 1 89 ? 4.118 -8.768 -8.745 1.00 93.06 89 ARG A C 1
ATOM 716 O O . ARG A 1 89 ? 3.178 -8.591 -9.521 1.00 93.06 89 ARG A O 1
ATOM 723 N N . LEU A 1 90 ? 3.980 -8.718 -7.417 1.00 94.81 90 LEU A N 1
ATOM 724 C CA . LEU A 1 90 ? 2.716 -8.454 -6.719 1.00 94.81 90 LEU A CA 1
ATOM 725 C C . LEU A 1 90 ? 2.157 -7.079 -7.081 1.00 94.81 90 LEU A C 1
ATOM 727 O O . LEU A 1 90 ? 1.005 -6.970 -7.495 1.00 94.81 90 LEU A O 1
ATOM 731 N N . ARG A 1 91 ? 2.992 -6.035 -7.002 1.00 94.50 91 ARG A N 1
ATOM 732 C CA . ARG A 1 91 ? 2.614 -4.660 -7.337 1.00 94.50 91 ARG A CA 1
ATOM 733 C C . ARG A 1 91 ? 2.036 -4.585 -8.744 1.00 94.50 91 ARG A C 1
ATOM 735 O O . ARG A 1 91 ? 0.955 -4.039 -8.952 1.00 94.50 91 ARG A O 1
ATOM 742 N N . ARG A 1 92 ? 2.756 -5.163 -9.707 1.00 93.31 92 ARG A N 1
ATOM 743 C CA . ARG A 1 92 ? 2.367 -5.187 -11.114 1.00 93.31 92 ARG A CA 1
ATOM 744 C C . ARG A 1 92 ? 1.082 -5.986 -11.339 1.00 93.31 92 ARG A C 1
ATOM 746 O O . ARG A 1 92 ? 0.230 -5.517 -12.093 1.00 93.31 92 ARG A O 1
ATOM 753 N N . MET A 1 93 ? 0.931 -7.150 -10.704 1.00 95.19 93 MET A N 1
ATOM 754 C CA . MET A 1 93 ? -0.298 -7.952 -10.759 1.00 95.19 93 MET A CA 1
ATOM 755 C C . MET A 1 93 ? -1.493 -7.138 -10.248 1.00 95.19 93 MET A C 1
ATOM 757 O O . MET A 1 93 ? -2.436 -6.919 -11.004 1.00 95.19 93 MET A O 1
ATOM 761 N N . VAL A 1 94 ? -1.412 -6.587 -9.034 1.00 96.75 94 VAL A N 1
ATOM 762 C CA . VAL A 1 94 ? -2.527 -5.871 -8.391 1.00 96.75 94 VAL A CA 1
ATOM 763 C C . VAL A 1 94 ? -2.930 -4.628 -9.189 1.00 96.75 94 VAL A C 1
ATOM 765 O O . VAL A 1 94 ? -4.116 -4.421 -9.437 1.00 96.75 94 VAL A O 1
ATOM 768 N N . THR A 1 95 ? -1.971 -3.828 -9.675 1.00 95.88 95 THR A N 1
ATOM 769 C CA . THR A 1 95 ? -2.305 -2.637 -10.481 1.00 95.88 95 THR A CA 1
ATOM 770 C C . THR A 1 95 ? -2.921 -2.982 -11.838 1.00 95.88 95 THR A C 1
ATOM 772 O O . THR A 1 95 ? -3.792 -2.251 -12.309 1.00 95.88 95 THR A O 1
ATOM 775 N N . ARG A 1 96 ? -2.497 -4.089 -12.472 1.00 95.25 96 ARG A N 1
ATOM 776 C CA . ARG A 1 96 ? -3.064 -4.538 -13.756 1.00 95.25 96 ARG A CA 1
ATOM 777 C C . ARG A 1 96 ? -4.465 -5.109 -13.566 1.00 95.25 96 ARG A C 1
ATOM 779 O O . ARG A 1 96 ? -5.371 -4.703 -14.286 1.00 95.25 96 ARG A O 1
ATOM 786 N N . ARG A 1 97 ? -4.654 -5.942 -12.540 1.00 95.50 97 ARG A N 1
ATOM 787 C CA . ARG A 1 97 ? -5.957 -6.473 -12.115 1.00 95.50 97 ARG A CA 1
ATOM 788 C C . ARG A 1 97 ? -6.971 -5.365 -11.824 1.00 95.50 97 ARG A C 1
ATOM 790 O O . ARG A 1 97 ? -8.144 -5.502 -12.144 1.00 95.50 97 ARG A O 1
ATOM 797 N N . ALA A 1 98 ? -6.515 -4.252 -11.251 1.00 96.12 98 ALA A N 1
ATOM 798 C CA . ALA A 1 98 ? -7.333 -3.068 -10.996 1.00 96.12 98 ALA A CA 1
ATOM 799 C C . ALA A 1 98 ? -7.578 -2.188 -12.242 1.00 96.12 98 ALA A C 1
ATOM 801 O O . ALA A 1 98 ? -8.073 -1.069 -12.118 1.00 96.12 98 ALA A O 1
ATOM 802 N N . GLY A 1 99 ? -7.184 -2.627 -13.444 1.00 96.50 99 GLY A N 1
ATOM 803 C CA . GLY A 1 99 ? -7.369 -1.855 -14.675 1.00 96.50 99 GLY A CA 1
ATOM 804 C C . GLY A 1 99 ? -6.604 -0.529 -14.685 1.00 96.50 99 GLY A C 1
ATOM 805 O O . GLY A 1 99 ? -7.055 0.435 -15.305 1.00 96.50 99 GLY A O 1
ATOM 806 N N . MET A 1 100 ? -5.469 -0.462 -13.976 1.00 95.75 100 MET A N 1
ATOM 807 C CA . MET A 1 100 ? -4.659 0.750 -13.805 1.00 95.75 100 MET A CA 1
ATOM 808 C C . MET A 1 100 ? -5.439 1.928 -13.197 1.00 95.75 1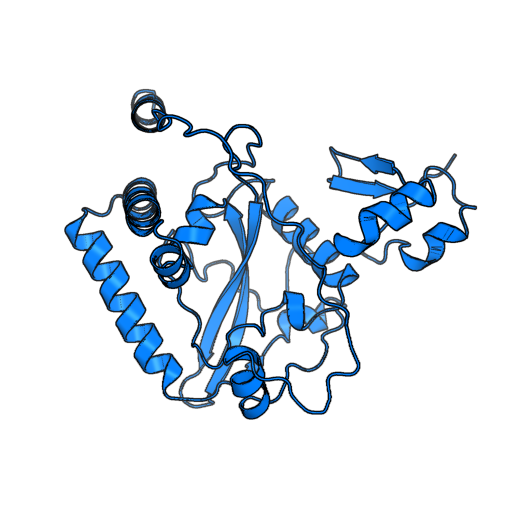00 MET A C 1
ATOM 810 O O . MET A 1 100 ? -5.199 3.090 -13.537 1.00 95.75 100 MET A O 1
ATOM 814 N N . GLN A 1 101 ? -6.362 1.625 -12.284 1.00 97.62 101 GLN A N 1
ATOM 815 C CA . GLN A 1 101 ? -7.213 2.584 -11.584 1.00 97.62 101 GLN A CA 1
ATOM 816 C C . GLN A 1 101 ? -7.252 2.279 -10.084 1.00 97.62 101 GLN A C 1
ATOM 818 O O . GLN A 1 101 ? -6.933 1.175 -9.641 1.00 97.62 101 GLN A O 1
ATOM 823 N N . CYS A 1 102 ? -7.619 3.277 -9.284 1.00 98.12 102 CYS A N 1
ATOM 824 C CA . CYS A 1 102 ? -7.913 3.079 -7.870 1.00 98.12 102 CYS A CA 1
ATOM 825 C C . CYS A 1 102 ? -9.170 2.215 -7.714 1.00 98.12 102 CYS A C 1
ATOM 827 O O . CYS A 1 102 ? -10.227 2.588 -8.220 1.00 98.12 102 CYS A O 1
ATOM 829 N N . GLU A 1 103 ? -9.093 1.125 -6.951 1.00 97.69 103 GLU A N 1
ATOM 830 C CA . GLU A 1 103 ? -10.239 0.240 -6.685 1.00 97.69 103 GLU A CA 1
ATOM 831 C C . GLU A 1 103 ? -11.316 0.892 -5.802 1.00 97.69 103 GLU A C 1
ATOM 833 O O . GLU A 1 103 ? -12.415 0.362 -5.688 1.00 97.69 103 GLU A O 1
ATOM 838 N N . ILE A 1 104 ? -11.016 2.036 -5.177 1.00 97.62 104 ILE A N 1
ATOM 839 C CA . ILE A 1 104 ? -11.963 2.772 -4.333 1.00 97.62 104 ILE A CA 1
ATOM 840 C C . ILE A 1 104 ? -12.667 3.891 -5.106 1.00 97.62 104 ILE A C 1
ATOM 842 O O . ILE A 1 104 ? -13.890 3.969 -5.103 1.00 97.62 104 ILE A O 1
ATOM 846 N N . CYS A 1 105 ? -11.909 4.795 -5.732 1.00 97.19 105 CYS A N 1
ATOM 847 C CA . CYS A 1 105 ? -12.469 6.003 -6.352 1.00 97.19 105 CYS A CA 1
ATOM 848 C C . CYS A 1 105 ? -12.455 5.983 -7.886 1.00 97.19 105 CYS A C 1
ATOM 850 O O . CYS A 1 105 ? -12.881 6.953 -8.505 1.00 97.19 105 CYS A O 1
ATOM 852 N N . GLY A 1 106 ? -11.914 4.932 -8.509 1.00 97.31 106 GLY A N 1
ATOM 853 C CA . GLY A 1 106 ? -11.839 4.782 -9.966 1.00 97.31 106 GLY A CA 1
ATOM 854 C C . GLY A 1 106 ? -10.816 5.684 -10.665 1.00 97.31 106 GLY A C 1
ATOM 855 O O . GLY A 1 106 ? -10.566 5.519 -11.855 1.00 97.31 106 GLY A O 1
ATOM 856 N N . PHE A 1 107 ? -10.181 6.634 -9.969 1.00 97.38 107 PHE A N 1
ATOM 857 C CA . PHE A 1 107 ? -9.216 7.520 -10.621 1.00 97.38 107 PHE A CA 1
ATOM 858 C C . PHE A 1 107 ? -7.936 6.774 -11.042 1.00 97.38 107 PHE A C 1
ATOM 860 O O . PHE A 1 107 ? -7.372 6.030 -10.231 1.00 97.38 107 PHE A O 1
ATOM 867 N N . PRO A 1 108 ? -7.429 7.011 -12.267 1.00 97.25 108 PRO A N 1
ATOM 868 C CA . PRO A 1 108 ? -6.147 6.481 -12.713 1.00 97.25 108 PRO A CA 1
ATOM 869 C C . PRO A 1 108 ? -4.968 7.287 -12.146 1.00 97.25 108 PRO A C 1
ATOM 871 O O . PRO A 1 108 ? -5.134 8.359 -11.547 1.00 97.25 108 PRO A O 1
ATOM 874 N N . GLU A 1 109 ? -3.760 6.776 -12.388 1.00 94.62 109 GLU A N 1
ATOM 875 C CA . GLU A 1 109 ? -2.512 7.520 -12.190 1.00 94.62 109 GLU A CA 1
ATOM 876 C C . GLU A 1 109 ? -2.521 8.833 -12.994 1.00 94.62 109 GLU A C 1
ATOM 878 O O . GLU A 1 109 ? -2.958 8.877 -14.142 1.00 94.62 109 GLU A O 1
ATOM 883 N N . ASP A 1 110 ? -2.012 9.906 -12.394 1.00 95.56 110 ASP A N 1
ATOM 884 C CA . ASP A 1 110 ? -1.866 11.219 -13.018 1.00 95.56 110 ASP A CA 1
ATOM 885 C C . ASP A 1 110 ? -0.612 11.905 -12.484 1.00 95.56 110 ASP A C 1
ATOM 887 O O . ASP A 1 110 ? -0.542 12.336 -11.331 1.00 95.56 110 ASP A O 1
ATOM 891 N N . ARG A 1 111 ? 0.400 12.002 -13.347 1.00 92.50 111 ARG A N 1
ATOM 892 C CA . ARG A 1 111 ? 1.703 12.567 -12.986 1.00 92.50 111 ARG A CA 1
ATOM 893 C C . ARG A 1 111 ? 1.633 14.062 -12.700 1.00 92.50 111 ARG A C 1
ATOM 895 O O . ARG A 1 111 ? 2.379 14.530 -11.846 1.00 92.50 111 ARG A O 1
ATOM 902 N N . ALA A 1 112 ? 0.758 14.796 -13.390 1.00 94.62 112 ALA A N 1
ATOM 903 C CA . ALA A 1 112 ? 0.653 16.245 -13.238 1.00 94.62 112 ALA A CA 1
ATOM 904 C C . ALA A 1 112 ? 0.108 16.608 -11.854 1.00 94.62 112 ALA A C 1
ATOM 906 O O . ALA A 1 112 ? 0.596 17.536 -11.218 1.00 94.62 112 ALA A O 1
ATOM 907 N N . SER A 1 113 ? -0.857 15.829 -11.360 1.00 93.38 113 SER A N 1
ATOM 908 C CA . SER A 1 113 ? -1.383 15.980 -10.003 1.00 93.38 113 SER A CA 1
ATOM 909 C C . SER A 1 113 ? -0.639 15.141 -8.960 1.00 93.38 113 SER A C 1
ATOM 911 O O . SER A 1 113 ? -1.134 15.016 -7.843 1.00 93.38 113 SER A O 1
ATOM 913 N N . GLN A 1 114 ? 0.473 14.491 -9.330 1.00 94.81 114 GLN A N 1
ATOM 914 C CA . GLN A 1 114 ? 1.215 13.545 -8.484 1.00 94.81 114 GLN A CA 1
ATOM 915 C C . GLN A 1 114 ? 0.321 12.472 -7.829 1.00 94.81 114 GLN A C 1
ATOM 917 O O . GLN A 1 114 ? 0.540 12.071 -6.687 1.00 94.81 114 GLN A O 1
ATOM 922 N N . ARG A 1 115 ? -0.707 12.006 -8.547 1.00 95.88 115 ARG A N 1
ATOM 923 C CA . ARG A 1 115 ? -1.575 10.908 -8.115 1.00 95.88 115 ARG A CA 1
ATOM 924 C C . ARG A 1 115 ? -0.976 9.605 -8.620 1.00 95.88 115 ARG A C 1
ATOM 926 O O . ARG A 1 115 ? -1.082 9.293 -9.803 1.00 95.88 115 ARG A O 1
ATOM 933 N N . TRP A 1 116 ? -0.366 8.846 -7.724 1.00 96.69 116 TRP A N 1
ATOM 934 C CA . TRP A 1 116 ? 0.214 7.542 -8.033 1.00 96.69 116 TRP A CA 1
ATOM 935 C C . TRP A 1 116 ? -0.752 6.428 -7.647 1.00 96.69 116 TRP A C 1
ATOM 937 O O . TRP A 1 116 ? -1.710 6.672 -6.914 1.00 96.69 116 TRP A O 1
ATOM 947 N N . LEU A 1 117 ? -0.514 5.222 -8.165 1.00 97.12 117 LEU A N 1
ATOM 948 C CA . LEU A 1 117 ? -1.201 4.008 -7.726 1.00 97.12 117 LEU A CA 1
ATOM 949 C C . LEU A 1 117 ? -0.269 3.192 -6.836 1.00 97.12 117 LEU A C 1
ATOM 951 O O . LEU A 1 117 ? 0.872 2.904 -7.203 1.00 97.12 117 LEU A O 1
ATOM 955 N N . GLU A 1 118 ? -0.779 2.820 -5.676 1.00 95.69 118 GLU A N 1
ATOM 956 C CA . GLU A 1 118 ? -0.062 2.188 -4.581 1.00 95.69 118 GLU A CA 1
ATOM 957 C C . GLU A 1 118 ? -0.807 0.913 -4.188 1.00 95.69 118 GLU A C 1
ATOM 959 O O . GLU A 1 118 ? -2.035 0.890 -4.125 1.00 95.69 118 GLU A O 1
ATOM 964 N N . VAL A 1 119 ? -0.067 -0.170 -3.957 1.00 96.50 119 VAL A N 1
ATOM 965 C CA . VAL A 1 119 ? -0.650 -1.411 -3.441 1.00 96.50 119 VAL A CA 1
ATOM 966 C C . VAL A 1 119 ? -0.646 -1.347 -1.928 1.00 96.50 119 VAL A C 1
ATOM 968 O O . VAL A 1 119 ? 0.396 -1.085 -1.331 1.00 96.50 119 VAL A O 1
ATOM 971 N N . HIS A 1 120 ? -1.809 -1.592 -1.343 1.00 95.69 120 HIS A N 1
ATOM 972 C CA . HIS A 1 120 ? -2.055 -1.508 0.084 1.00 95.69 120 HIS A CA 1
ATOM 973 C C . HIS A 1 120 ? -2.607 -2.835 0.614 1.00 95.69 120 HIS A C 1
ATOM 975 O O . HIS A 1 120 ? -3.387 -3.511 -0.060 1.00 95.69 120 HIS A O 1
ATOM 981 N N . GLU A 1 121 ? -2.204 -3.211 1.822 1.00 95.19 121 GLU A N 1
ATOM 982 C CA . GLU A 1 121 ? -2.668 -4.412 2.509 1.00 95.19 121 GLU A CA 1
ATOM 983 C C . GLU A 1 121 ? -3.952 -4.164 3.307 1.00 95.19 121 GLU A C 1
ATOM 985 O O . GLU A 1 121 ? -3.993 -3.293 4.169 1.00 95.19 121 GLU A O 1
ATOM 990 N N . ARG A 1 122 ? -4.979 -4.995 3.106 1.00 96.06 122 ARG A N 1
ATOM 991 C CA . ARG A 1 122 ? -6.127 -5.088 4.019 1.00 96.06 122 ARG A CA 1
ATOM 992 C C . ARG A 1 122 ? -5.977 -6.303 4.921 1.00 96.06 122 ARG A C 1
ATOM 994 O O . ARG A 1 122 ? -5.719 -7.413 4.447 1.00 96.06 122 ARG A O 1
ATOM 1001 N N . TRP A 1 123 ? -6.180 -6.083 6.214 1.00 95.00 123 TRP A N 1
ATOM 1002 C CA . TRP A 1 123 ? -5.945 -7.076 7.256 1.00 95.00 123 TRP A CA 1
ATOM 1003 C C . TRP A 1 123 ? -7.244 -7.528 7.914 1.00 95.00 123 TRP A C 1
ATOM 1005 O O . TRP A 1 123 ? -8.158 -6.735 8.130 1.00 95.00 123 TRP A O 1
ATOM 1015 N N . GLN A 1 124 ? -7.289 -8.803 8.279 1.00 94.56 124 GLN A N 1
ATOM 1016 C CA . GLN A 1 124 ? -8.272 -9.357 9.201 1.00 94.56 124 GLN A CA 1
ATOM 1017 C C . GLN A 1 124 ? -7.593 -9.620 10.547 1.00 94.56 124 GLN A C 1
ATOM 1019 O O . GLN A 1 124 ? -6.427 -10.018 10.590 1.00 94.56 124 GLN A O 1
ATOM 1024 N N . TYR A 1 125 ? -8.325 -9.410 11.638 1.00 93.69 125 TYR A N 1
ATOM 1025 C CA . TYR A 1 125 ? -7.811 -9.537 13.000 1.00 93.69 125 TYR A CA 1
ATOM 1026 C C . TYR A 1 125 ? -8.605 -10.599 13.764 1.00 93.69 125 TYR A C 1
ATOM 1028 O O . TYR A 1 125 ? -9.783 -10.407 14.064 1.00 93.69 125 TYR A O 1
ATOM 1036 N N . ASP A 1 126 ? -7.952 -11.713 14.085 1.00 93.94 126 ASP A N 1
ATOM 1037 C CA . ASP A 1 126 ? -8.482 -12.774 14.941 1.00 93.94 126 ASP A CA 1
ATOM 1038 C C . ASP A 1 126 ? -8.087 -12.493 16.396 1.00 93.94 126 ASP A C 1
ATOM 1040 O O . ASP A 1 126 ? -6.942 -12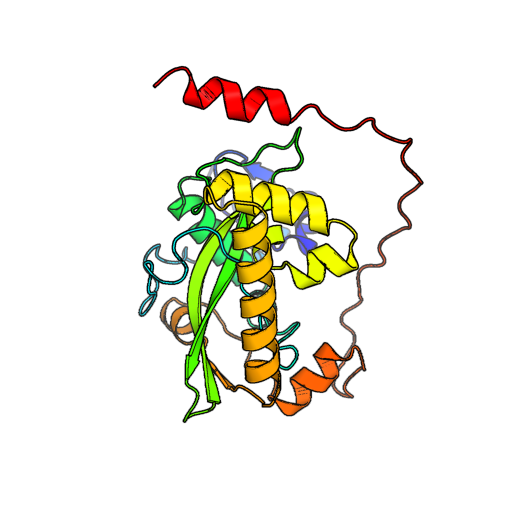.693 16.811 1.00 93.94 126 ASP A O 1
ATOM 1044 N N . TRP A 1 127 ? -9.035 -11.964 17.167 1.00 92.56 127 TRP A N 1
ATOM 1045 C CA . TRP A 1 127 ? -8.802 -11.539 18.545 1.00 92.56 127 TRP A CA 1
ATOM 1046 C C . TRP A 1 127 ? -8.471 -12.686 19.509 1.00 92.56 127 TRP A C 1
ATOM 1048 O O . TRP A 1 127 ? -7.517 -12.507 20.275 1.00 92.56 127 TRP A O 1
ATOM 1058 N N . PRO A 1 128 ? -9.204 -13.821 19.505 1.00 94.31 128 PRO A N 1
ATOM 1059 C CA . PRO A 1 128 ? -8.865 -14.982 20.324 1.00 94.31 128 PRO A CA 1
ATOM 1060 C C . PRO A 1 128 ? -7.456 -15.522 20.082 1.00 94.31 128 PRO A C 1
ATOM 1062 O O . PRO A 1 128 ? -6.731 -15.764 21.044 1.00 94.31 128 PRO A O 1
ATOM 1065 N N . THR A 1 129 ? -7.051 -15.694 18.821 1.00 93.19 129 THR A N 1
ATOM 1066 C CA . THR A 1 129 ? -5.753 -16.318 18.497 1.00 93.19 129 THR A CA 1
ATOM 1067 C C . THR A 1 129 ? -4.617 -15.307 18.328 1.00 93.19 129 THR A C 1
ATOM 1069 O O . THR A 1 129 ? -3.460 -15.699 18.182 1.00 93.19 129 THR A O 1
ATOM 1072 N N . LYS A 1 130 ? -4.927 -14.004 18.373 1.00 91.56 130 LYS A N 1
ATOM 1073 C CA . LYS A 1 130 ? -3.989 -12.897 18.129 1.00 91.56 130 LYS A CA 1
ATOM 1074 C C . LYS A 1 130 ? -3.270 -13.038 16.790 1.00 91.56 130 LYS A C 1
ATOM 1076 O O . LYS A 1 130 ? -2.059 -12.841 16.697 1.00 91.56 130 LYS A O 1
ATOM 1081 N N . VAL A 1 131 ? -4.026 -13.342 15.736 1.00 91.31 131 VAL A N 1
ATOM 1082 C CA . VAL A 1 131 ? -3.515 -13.438 14.361 1.00 91.31 131 VAL A CA 1
ATOM 1083 C C . VAL A 1 131 ? -3.988 -12.247 13.529 1.00 91.31 131 VAL A C 1
ATOM 1085 O O . VAL A 1 131 ? -5.177 -11.947 13.462 1.00 91.31 131 VAL A O 1
ATOM 1088 N N . GLN A 1 132 ? -3.042 -11.570 12.881 1.00 92.75 132 GLN A N 1
ATOM 1089 C CA . GLN A 1 132 ? -3.281 -10.576 11.841 1.00 92.75 132 GLN A CA 1
ATOM 1090 C C . GLN A 1 132 ? -3.057 -11.248 10.482 1.00 92.75 132 GLN A C 1
ATOM 1092 O O . GLN A 1 132 ? -1.920 -11.518 10.092 1.00 92.75 132 GLN A O 1
ATOM 1097 N N . ARG A 1 133 ? -4.138 -11.509 9.750 1.00 93.19 133 ARG A N 1
ATOM 1098 C CA . ARG A 1 133 ? -4.099 -12.192 8.453 1.00 93.19 133 ARG A CA 1
ATOM 1099 C C . ARG A 1 133 ? -4.183 -11.202 7.306 1.00 93.19 133 ARG A C 1
ATOM 1101 O O . ARG A 1 133 ? -5.052 -10.328 7.311 1.00 93.19 133 ARG A O 1
ATOM 1108 N N . LEU A 1 134 ? -3.308 -11.347 6.314 1.00 95.00 134 LEU A N 1
ATOM 1109 C CA . LEU A 1 134 ? -3.440 -10.620 5.056 1.00 95.00 134 LEU A CA 1
ATOM 1110 C C . LEU A 1 134 ? -4.682 -11.135 4.328 1.00 95.00 134 LEU A C 1
ATOM 1112 O O . LEU A 1 134 ? -4.702 -12.272 3.870 1.00 95.00 134 LEU A O 1
ATOM 1116 N N . GLY A 1 135 ? -5.719 -10.304 4.247 1.00 95.56 135 GLY A N 1
ATOM 1117 C CA . GLY A 1 135 ? -6.974 -10.673 3.596 1.00 95.56 135 GLY A CA 1
ATOM 1118 C C . GLY A 1 135 ? -7.040 -10.241 2.135 1.00 95.56 135 GLY A C 1
ATOM 1119 O O . GLY A 1 135 ? -7.703 -10.902 1.341 1.00 95.56 135 GLY A O 1
ATOM 1120 N N . ARG A 1 136 ? -6.370 -9.136 1.771 1.00 95.38 136 ARG A N 1
ATOM 1121 C CA . ARG A 1 136 ? -6.394 -8.595 0.404 1.00 95.38 136 ARG A CA 1
ATOM 1122 C C . ARG A 1 136 ? -5.239 -7.643 0.117 1.00 95.38 136 ARG A C 1
ATOM 1124 O O . ARG A 1 136 ? -4.834 -6.870 0.984 1.00 95.38 136 ARG A O 1
ATOM 1131 N N . LEU A 1 137 ? -4.781 -7.637 -1.135 1.00 96.56 137 LEU A N 1
ATOM 1132 C CA . LEU A 1 137 ? -3.982 -6.546 -1.697 1.00 96.56 137 LEU A CA 1
ATOM 1133 C C . LEU A 1 137 ? -4.870 -5.675 -2.593 1.00 96.56 137 LEU A C 1
ATOM 1135 O O . LEU A 1 137 ? -5.480 -6.167 -3.540 1.00 96.56 137 LEU A O 1
ATOM 1139 N N . ILE A 1 138 ? -4.956 -4.380 -2.298 1.00 97.38 138 ILE A N 1
ATOM 1140 C CA . ILE A 1 138 ? -5.831 -3.433 -3.002 1.00 97.38 138 ILE A CA 1
ATOM 1141 C C . ILE A 1 138 ? -5.015 -2.312 -3.658 1.00 97.38 138 ILE A C 1
ATOM 1143 O O . ILE A 1 138 ? -4.058 -1.805 -3.077 1.00 97.38 138 ILE A O 1
ATOM 1147 N N . CYS A 1 139 ? -5.379 -1.924 -4.880 1.00 97.69 139 CYS A N 1
ATOM 1148 C CA . CYS A 1 139 ? -4.788 -0.802 -5.608 1.00 97.69 139 CYS A CA 1
ATOM 1149 C C . CYS A 1 139 ? -5.482 0.512 -5.223 1.00 97.69 139 CYS A C 1
ATOM 1151 O O . CYS A 1 139 ? -6.652 0.725 -5.546 1.00 97.69 139 CYS A O 1
ATOM 1153 N N . LEU A 1 140 ? -4.759 1.417 -4.566 1.00 98.31 140 LEU A N 1
ATOM 1154 C CA . LEU A 1 140 ? -5.252 2.717 -4.115 1.00 98.31 140 LEU A CA 1
ATOM 1155 C C . LEU A 1 140 ? -4.513 3.854 -4.813 1.00 98.31 140 LEU A C 1
ATOM 1157 O O . LEU A 1 140 ? -3.314 3.769 -5.052 1.00 98.31 140 LEU A O 1
ATOM 1161 N N . CYS A 1 141 ? -5.202 4.957 -5.103 1.00 98.31 141 CYS A N 1
ATOM 1162 C CA . CYS A 1 141 ? -4.509 6.186 -5.476 1.00 98.31 141 CYS A CA 1
ATOM 1163 C C . CYS A 1 141 ? -3.954 6.907 -4.240 1.00 98.31 141 CYS A C 1
ATOM 1165 O O . CYS A 1 141 ? -4.496 6.745 -3.147 1.00 98.31 141 CYS A O 1
ATOM 1167 N N . THR A 1 142 ? -2.942 7.762 -4.417 1.00 97.12 142 THR A N 1
ATOM 1168 C CA . THR A 1 142 ? -2.300 8.504 -3.314 1.00 97.12 142 THR A CA 1
ATOM 1169 C C . THR A 1 142 ? -3.288 9.187 -2.347 1.00 97.12 142 THR A C 1
ATOM 1171 O O . THR A 1 142 ? -3.158 8.975 -1.143 1.00 97.12 142 THR A O 1
ATOM 1174 N N . PRO A 1 143 ? -4.338 9.909 -2.799 1.00 97.81 143 PRO A N 1
ATOM 1175 C CA . PRO A 1 143 ? -5.341 10.465 -1.883 1.00 97.81 143 PRO A CA 1
ATOM 1176 C C . PRO A 1 143 ? -6.133 9.416 -1.080 1.00 97.81 143 PRO A C 1
ATOM 1178 O O . PRO A 1 143 ? -6.349 9.596 0.118 1.00 97.81 143 PRO A O 1
ATOM 1181 N N . CYS A 1 144 ? -6.551 8.306 -1.702 1.00 98.38 144 CYS A N 1
ATOM 1182 C CA . CYS A 1 144 ? -7.246 7.216 -1.003 1.00 98.38 144 CYS A CA 1
ATOM 1183 C C . CYS A 1 144 ? -6.315 6.508 -0.010 1.00 98.38 144 CYS A C 1
ATOM 1185 O O . CYS A 1 144 ? -6.709 6.237 1.122 1.00 98.38 144 CYS A O 1
ATOM 1187 N N . HIS A 1 145 ? -5.068 6.256 -0.412 1.00 97.00 145 HIS A N 1
ATOM 1188 C CA . HIS A 1 145 ? -4.048 5.642 0.434 1.00 97.00 145 HIS A CA 1
ATOM 1189 C C . HIS A 1 145 ? -3.747 6.509 1.668 1.00 97.00 145 HIS A C 1
ATOM 1191 O O . HIS A 1 145 ? -3.675 6.005 2.788 1.00 97.00 145 HIS A O 1
ATOM 1197 N N . GLN A 1 146 ? -3.681 7.830 1.487 1.00 96.31 146 GLN A N 1
ATOM 1198 C CA . GLN A 1 146 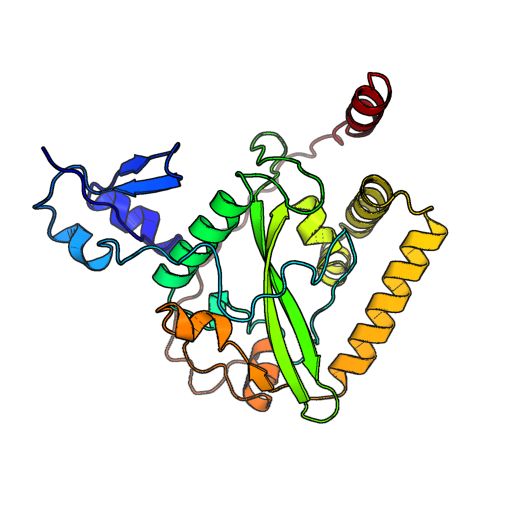? -3.501 8.790 2.573 1.00 96.31 146 GLN A CA 1
ATOM 1199 C C . GLN A 1 146 ? -4.676 8.806 3.564 1.00 96.31 146 GLN A C 1
ATOM 1201 O O . GLN A 1 146 ? -4.449 8.921 4.766 1.00 96.31 146 GLN A O 1
ATOM 1206 N N . VAL A 1 147 ? -5.921 8.677 3.091 1.00 98.19 147 VAL A N 1
ATOM 1207 C CA . VAL A 1 147 ? -7.095 8.551 3.976 1.00 98.19 147 VAL A CA 1
ATOM 1208 C C . VAL A 1 147 ? -7.049 7.255 4.770 1.00 98.19 147 VAL A C 1
ATOM 1210 O O . VAL A 1 147 ? -7.296 7.265 5.970 1.00 98.19 147 VAL A O 1
ATOM 1213 N N . THR A 1 148 ? -6.700 6.150 4.118 1.00 96.75 148 THR A N 1
ATOM 1214 C CA . THR A 1 148 ? -6.488 4.867 4.785 1.00 96.75 148 THR A CA 1
ATOM 1215 C C . THR A 1 148 ? -5.440 4.991 5.901 1.00 96.75 148 THR A C 1
ATOM 1217 O O . THR A 1 148 ? -5.729 4.624 7.037 1.00 96.75 148 THR A O 1
ATOM 1220 N N . HIS A 1 149 ? -4.303 5.644 5.645 1.00 92.94 149 HIS A N 1
ATOM 1221 C CA . HIS A 1 149 ? -3.268 5.941 6.644 1.00 92.94 149 HIS A CA 1
ATOM 1222 C C . HIS A 1 149 ? -3.452 7.300 7.347 1.00 92.94 149 HIS A C 1
ATOM 1224 O O . HIS A 1 149 ? -2.514 8.097 7.451 1.00 92.94 149 HIS A O 1
ATOM 1230 N N . PHE A 1 150 ? -4.652 7.573 7.868 1.00 95.12 150 PHE A N 1
ATOM 1231 C CA . PHE A 1 150 ? -5.004 8.899 8.397 1.00 95.12 150 PHE A CA 1
ATOM 1232 C C . PHE A 1 150 ? -4.072 9.408 9.511 1.00 95.12 150 PHE A C 1
ATOM 1234 O O . PHE A 1 150 ? -3.722 10.587 9.527 1.00 95.12 150 PHE A O 1
ATOM 1241 N N . GLY A 1 151 ? -3.607 8.533 10.411 1.00 89.81 151 GLY A N 1
ATOM 1242 C CA . GLY A 1 151 ? -2.662 8.922 11.468 1.00 89.81 151 GLY A CA 1
ATOM 1243 C C . GLY A 1 151 ? -1.333 9.450 10.920 1.00 89.81 151 GLY A C 1
ATOM 1244 O O . GLY A 1 151 ? -0.787 10.425 11.433 1.00 89.81 151 GLY A O 1
ATOM 1245 N N . PHE A 1 152 ? -0.845 8.891 9.809 1.00 86.06 152 PHE A N 1
ATOM 1246 C CA . PHE A 1 152 ? 0.336 9.421 9.129 1.00 86.06 152 PHE A CA 1
ATOM 1247 C C . PHE A 1 152 ? 0.043 10.759 8.438 1.00 86.06 152 PHE A C 1
ATOM 1249 O O . PHE A 1 152 ? 0.879 11.663 8.464 1.00 86.06 152 PHE A O 1
ATOM 1256 N N . ALA A 1 153 ? -1.157 10.923 7.870 1.00 87.19 153 ALA A N 1
ATOM 1257 C CA . ALA A 1 153 ? -1.589 12.195 7.296 1.00 87.19 153 ALA A CA 1
ATOM 1258 C C . ALA A 1 153 ? -1.616 13.321 8.345 1.00 87.19 153 ALA A C 1
ATOM 1260 O O . ALA A 1 153 ? -1.190 14.433 8.033 1.00 87.19 153 ALA A O 1
ATOM 1261 N N . GLN A 1 154 ? -2.037 13.033 9.583 1.00 88.44 154 GLN A N 1
ATOM 1262 C CA . GLN A 1 154 ? -1.986 13.987 10.698 1.00 88.44 154 GLN A CA 1
ATOM 1263 C C . GLN A 1 154 ? -0.550 14.398 11.038 1.00 88.44 154 GLN A C 1
ATOM 1265 O O . GLN A 1 154 ? -0.252 15.589 11.074 1.00 88.44 154 GLN A O 1
ATOM 1270 N N . ILE A 1 155 ? 0.366 13.434 11.188 1.00 88.56 155 ILE A N 1
ATOM 1271 C CA . ILE A 1 155 ? 1.789 13.709 11.472 1.00 88.56 155 ILE A CA 1
ATOM 1272 C C . ILE A 1 155 ? 2.427 14.572 10.373 1.00 88.56 155 ILE A C 1
ATOM 1274 O O . ILE A 1 155 ? 3.277 15.417 10.648 1.00 88.56 155 ILE A O 1
ATOM 1278 N N . LYS A 1 156 ? 2.022 14.378 9.114 1.00 89.12 156 LYS A N 1
ATOM 1279 C CA . LYS A 1 156 ? 2.510 15.156 7.967 1.00 89.12 156 LYS A CA 1
ATOM 1280 C C . LYS A 1 156 ? 1.798 16.498 7.764 1.00 89.12 156 LYS A C 1
ATOM 1282 O O . LYS A 1 156 ? 2.146 17.201 6.823 1.00 89.12 156 LYS A O 1
ATOM 1287 N N . GLY A 1 157 ? 0.826 16.855 8.606 1.00 92.12 157 GLY A N 1
ATOM 1288 C CA . GLY A 1 157 ? 0.066 18.104 8.484 1.00 92.12 157 GLY A CA 1
ATOM 1289 C C . GLY A 1 157 ? -0.953 18.119 7.337 1.00 92.12 157 GLY A C 1
ATOM 1290 O O . GLY A 1 157 ? -1.472 19.174 6.985 1.00 92.12 157 GLY A O 1
ATOM 1291 N N . ASN A 1 158 ? -1.276 16.958 6.762 1.00 93.25 158 ASN A N 1
ATOM 1292 C CA . ASN A 1 158 ? -2.190 16.825 5.626 1.00 93.25 158 ASN A CA 1
ATOM 1293 C C . ASN A 1 158 ? -3.586 16.308 6.031 1.00 93.25 158 ASN A C 1
ATOM 1295 O O . ASN A 1 158 ? -4.325 15.774 5.200 1.00 93.25 158 ASN A O 1
ATOM 1299 N N . GLU A 1 159 ? -3.952 16.441 7.306 1.00 95.25 159 GLU A N 1
ATOM 1300 C CA . GLU A 1 159 ? -5.219 15.958 7.869 1.00 95.25 159 GLU A CA 1
ATOM 1301 C C . GLU A 1 159 ? -6.444 16.502 7.128 1.00 95.25 159 GLU A C 1
ATOM 1303 O O . GLU A 1 159 ? -7.316 15.739 6.718 1.00 95.25 159 GLU A O 1
ATOM 1308 N N . GLU A 1 160 ? -6.510 17.818 6.920 1.00 97.19 160 GLU A N 1
ATOM 1309 C CA . GLU A 1 160 ? -7.682 18.448 6.305 1.00 97.19 160 GLU A CA 1
ATOM 1310 C C . GLU A 1 160 ? -7.876 17.983 4.853 1.00 97.19 160 GLU A C 1
ATOM 1312 O O . GLU A 1 160 ? -9.005 17.763 4.421 1.00 97.19 160 GLU A O 1
ATOM 1317 N N . GLN A 1 161 ? -6.783 17.758 4.117 1.00 96.75 161 GLN A N 1
ATOM 1318 C CA . GLN A 1 161 ? -6.830 17.232 2.749 1.00 96.75 161 GLN A CA 1
ATOM 1319 C C . GLN A 1 161 ? -7.358 15.792 2.728 1.00 96.75 161 GLN A C 1
ATOM 1321 O O . GLN A 1 161 ? -8.221 15.460 1.914 1.00 96.75 16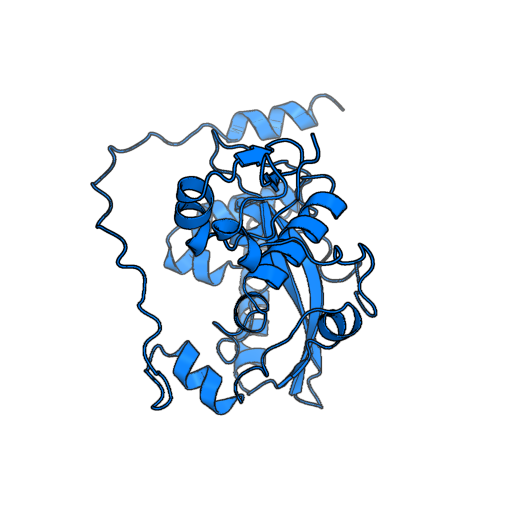1 GLN A O 1
ATOM 1326 N N . ALA A 1 162 ? -6.885 14.946 3.650 1.00 97.81 162 ALA A N 1
ATOM 1327 C CA . ALA A 1 162 ? -7.378 13.580 3.795 1.00 97.81 162 ALA A CA 1
ATOM 1328 C C . ALA A 1 162 ? -8.869 13.570 4.176 1.00 97.81 162 ALA A C 1
ATOM 1330 O O . ALA A 1 162 ? -9.666 12.877 3.548 1.00 97.81 162 ALA A O 1
ATOM 1331 N N . LEU A 1 163 ? -9.282 14.395 5.142 1.00 98.38 163 LEU A N 1
ATOM 1332 C CA . LEU A 1 163 ? -10.679 14.486 5.566 1.00 98.38 163 LEU A CA 1
ATOM 1333 C C . LEU A 1 163 ? -11.594 14.943 4.419 1.00 98.38 163 LEU A C 1
ATOM 1335 O O . LEU A 1 163 ? -12.666 14.373 4.219 1.00 98.38 163 LEU A O 1
ATOM 1339 N N . GLN A 1 164 ? -11.167 15.935 3.634 1.00 98.31 164 GLN A N 1
ATOM 1340 C CA . GLN A 1 164 ? -11.903 16.393 2.454 1.00 98.31 164 GLN A CA 1
ATOM 1341 C C . GLN A 1 164 ? -12.021 15.301 1.391 1.00 98.31 164 GLN A C 1
ATOM 1343 O O . GLN A 1 164 ? -13.091 15.136 0.808 1.00 98.31 164 GLN A O 1
ATOM 1348 N N . HIS A 1 165 ? -10.957 14.529 1.160 1.00 98.19 165 HIS A N 1
ATOM 1349 C CA . HIS A 1 165 ? -11.003 13.414 0.222 1.00 98.19 165 HIS A CA 1
ATOM 1350 C C . HIS A 1 165 ? -11.936 12.294 0.704 1.00 98.19 165 HIS A C 1
ATOM 1352 O O . HIS A 1 165 ? -12.732 11.788 -0.086 1.00 98.19 165 HIS A O 1
ATOM 1358 N N . LEU A 1 166 ? -11.905 11.964 2.002 1.00 98.62 166 LEU A N 1
ATOM 1359 C CA . LEU A 1 166 ? -12.827 11.010 2.621 1.00 98.62 166 LEU A CA 1
ATOM 1360 C C . LEU A 1 166 ? -14.283 11.419 2.374 1.00 98.62 166 LEU A C 1
ATOM 1362 O O . LEU A 1 166 ? -15.059 10.625 1.849 1.00 98.62 166 LEU A O 1
ATOM 1366 N N . ILE A 1 167 ? -14.637 12.668 2.685 1.00 98.62 167 ILE A N 1
ATOM 1367 C CA . ILE A 1 167 ? -15.974 13.239 2.443 1.00 98.62 167 ILE A CA 1
ATOM 1368 C C . ILE A 1 167 ? -16.336 13.146 0.957 1.00 98.62 167 ILE A C 1
ATOM 1370 O O . ILE A 1 167 ? -17.416 12.670 0.622 1.00 98.62 167 ILE A O 1
ATOM 1374 N N . ALA A 1 168 ? -15.439 13.566 0.062 1.00 98.06 168 ALA A N 1
ATOM 1375 C CA . ALA A 1 168 ? -15.716 13.610 -1.372 1.00 98.06 168 ALA A CA 1
ATOM 1376 C C . ALA A 1 168 ? -15.996 12.226 -1.979 1.00 98.06 168 ALA A C 1
ATOM 1378 O O . ALA A 1 168 ? -16.830 12.117 -2.873 1.00 98.06 168 ALA A O 1
ATOM 1379 N N . VAL A 1 169 ? -15.305 11.182 -1.512 1.00 98.06 169 VAL A N 1
ATOM 1380 C CA . VAL A 1 169 ? -15.468 9.813 -2.029 1.00 98.06 169 VAL A CA 1
ATOM 1381 C C . VAL A 1 169 ? -16.639 9.084 -1.370 1.00 98.06 169 VAL A C 1
ATOM 1383 O O . VAL A 1 169 ? -17.319 8.308 -2.031 1.00 98.06 169 VAL A O 1
ATOM 1386 N N . THR A 1 170 ? -16.883 9.315 -0.079 1.00 98.00 170 THR A N 1
ATOM 1387 C CA . THR A 1 170 ? -17.906 8.575 0.687 1.00 98.00 170 THR A CA 1
ATOM 1388 C C . THR A 1 170 ? -19.266 9.263 0.736 1.00 98.00 170 THR A C 1
ATOM 1390 O O . THR A 1 170 ? -20.255 8.626 1.086 1.00 98.00 170 THR A O 1
ATOM 1393 N N . GLY A 1 171 ? -19.330 10.567 0.458 1.00 97.88 171 GLY A N 1
ATOM 1394 C CA . GLY A 1 171 ? -20.527 11.380 0.674 1.00 97.88 171 GLY A CA 1
ATOM 1395 C C . GLY A 1 171 ? -20.818 11.693 2.149 1.00 97.88 171 GLY A C 1
ATOM 1396 O O . GLY A 1 171 ? -21.844 12.304 2.445 1.00 97.88 171 GLY A O 1
ATOM 1397 N N . MET A 1 172 ? -19.944 11.308 3.088 1.00 98.38 172 MET A N 1
ATOM 1398 C CA . MET A 1 172 ? -20.110 11.646 4.503 1.00 98.38 172 MET A CA 1
ATOM 1399 C C . MET A 1 172 ? -20.142 13.162 4.705 1.00 98.38 172 MET A C 1
ATOM 1401 O O . MET A 1 172 ? -19.320 13.899 4.169 1.00 98.38 172 MET A O 1
ATOM 1405 N N . THR A 1 173 ? -21.021 13.641 5.582 1.00 98.56 173 THR A N 1
ATOM 1406 C CA . THR A 1 173 ? -20.909 15.001 6.121 1.00 98.56 173 THR A CA 1
ATOM 1407 C C . THR A 1 173 ? -19.630 15.133 6.950 1.00 98.56 173 THR A C 1
ATOM 1409 O O . THR A 1 173 ? -19.130 14.161 7.521 1.00 98.56 173 THR A O 1
ATOM 1412 N N . ARG A 1 174 ? -19.106 16.355 7.102 1.00 98.38 174 ARG A N 1
ATOM 1413 C CA . ARG A 1 174 ? -17.900 16.586 7.916 1.00 98.38 174 ARG A CA 1
ATOM 1414 C C . ARG A 1 174 ? -18.015 16.045 9.357 1.00 98.38 174 ARG A C 1
ATOM 1416 O O . ARG A 1 174 ? -17.044 15.442 9.815 1.00 98.38 174 ARG A O 1
ATOM 1423 N N . PRO A 1 175 ? -19.156 16.176 10.071 1.00 98.62 175 PRO A N 1
ATOM 1424 C CA . PRO A 1 175 ? -19.333 15.534 11.376 1.00 98.62 175 PRO A CA 1
ATOM 1425 C C . PRO A 1 175 ? -19.301 14.000 11.324 1.00 98.62 175 PRO A C 1
ATOM 1427 O O . PRO A 1 175 ? -18.713 13.387 12.210 1.00 98.62 175 PRO A O 1
ATOM 1430 N N . GLN A 1 176 ? -19.894 13.373 10.300 1.00 98.69 176 GLN A N 1
ATOM 1431 C CA . GLN A 1 176 ? -19.821 11.916 10.113 1.00 98.69 176 GLN A CA 1
ATOM 1432 C C . GLN A 1 176 ? -18.385 11.461 9.846 1.00 98.69 176 GLN A C 1
ATOM 1434 O O . GLN A 1 176 ? -17.917 10.546 10.514 1.00 98.69 176 GLN A O 1
ATOM 1439 N N . ALA A 1 177 ? -17.666 12.143 8.952 1.00 98.50 177 ALA A N 1
ATOM 1440 C CA . ALA A 1 177 ? -16.271 11.840 8.652 1.00 98.50 177 ALA A CA 1
ATOM 1441 C C . ALA A 1 177 ? -15.387 11.958 9.903 1.00 98.50 177 ALA A C 1
ATOM 1443 O O . ALA A 1 177 ? -14.595 11.068 10.181 1.00 98.50 177 ALA A O 1
ATOM 1444 N N . ARG A 1 178 ? -15.565 12.998 10.729 1.00 98.31 178 ARG A N 1
ATOM 1445 C CA . ARG A 1 178 ? -14.830 13.125 12.002 1.00 98.31 178 ARG A CA 1
ATOM 1446 C C . ARG A 1 178 ? -15.140 11.997 12.986 1.00 98.31 178 ARG A C 1
ATOM 1448 O O . ARG A 1 178 ? -14.220 11.503 13.629 1.00 98.31 178 ARG A O 1
ATOM 1455 N N . ARG A 1 179 ? -16.405 11.569 13.091 1.00 98.69 179 ARG A N 1
ATOM 1456 C CA . ARG A 1 179 ? -16.774 10.400 13.909 1.00 98.69 179 ARG A CA 1
ATOM 1457 C C . ARG A 1 179 ? -16.155 9.112 13.374 1.00 98.69 179 ARG A C 1
ATOM 1459 O O . ARG A 1 179 ? -15.675 8.319 14.170 1.00 98.69 179 ARG A O 1
ATOM 1466 N N . HIS A 1 180 ? -16.119 8.939 12.052 1.00 98.44 180 HIS A N 1
ATOM 1467 C CA . HIS A 1 180 ? -15.432 7.821 11.401 1.00 98.44 180 HIS A CA 1
ATOM 1468 C C . HIS A 1 180 ? -13.950 7.788 11.780 1.00 98.44 180 HIS A C 1
ATOM 1470 O O . HIS A 1 180 ? -13.449 6.753 12.211 1.00 98.44 180 HIS A O 1
ATOM 1476 N N . VAL A 1 181 ? -13.255 8.927 11.668 1.00 98.31 181 VAL A N 1
ATOM 1477 C CA . VAL A 1 181 ? -11.847 9.034 12.075 1.00 98.31 181 VAL A CA 1
ATOM 1478 C C . VAL A 1 181 ? -11.692 8.673 13.555 1.00 98.31 181 VAL A C 1
ATOM 1480 O O . VAL A 1 181 ? -10.870 7.825 13.879 1.00 98.31 181 VAL A O 1
ATOM 1483 N N . ALA A 1 182 ? -12.500 9.259 14.445 1.00 98.06 182 ALA A N 1
ATOM 1484 C CA . ALA A 1 182 ? -12.427 8.984 15.881 1.00 98.06 182 ALA A CA 1
ATOM 1485 C C . ALA A 1 182 ? -12.605 7.489 16.204 1.00 98.06 182 ALA A C 1
ATOM 1487 O O . ALA A 1 182 ? -11.759 6.921 16.893 1.00 98.06 182 ALA A O 1
ATOM 1488 N N . ALA A 1 183 ? -13.623 6.843 15.625 1.00 98.31 183 ALA A N 1
ATOM 1489 C CA . ALA A 1 183 ? -13.873 5.414 15.798 1.00 98.31 183 ALA A CA 1
ATOM 1490 C C . ALA A 1 183 ? -12.708 4.548 15.286 1.00 98.31 183 ALA A C 1
ATOM 1492 O O . ALA A 1 183 ? -12.332 3.572 15.929 1.00 98.31 183 ALA A O 1
ATOM 1493 N N . ALA A 1 184 ? -12.078 4.928 14.169 1.00 97.62 184 ALA A N 1
ATOM 1494 C CA . ALA A 1 184 ? -10.896 4.228 13.669 1.00 97.62 184 ALA A CA 1
ATOM 1495 C C . ALA A 1 184 ? -9.693 4.344 14.627 1.00 97.62 184 ALA A C 1
ATOM 1497 O O . ALA A 1 184 ? -8.917 3.399 14.759 1.00 97.62 184 ALA A O 1
ATOM 1498 N N . PHE A 1 185 ? -9.543 5.472 15.330 1.00 96.56 185 PHE A N 1
ATOM 1499 C CA . PHE A 1 185 ? -8.529 5.627 16.378 1.00 96.56 185 PHE A CA 1
ATOM 1500 C C . PHE A 1 185 ? -8.862 4.850 17.660 1.00 96.56 185 PHE A C 1
ATOM 1502 O O . PHE A 1 185 ? -7.938 4.379 18.321 1.00 96.56 185 PHE A O 1
ATOM 1509 N N . ASP A 1 186 ? -10.141 4.702 18.017 1.00 96.94 186 ASP A N 1
ATOM 1510 C CA . ASP A 1 186 ? -10.574 3.823 19.114 1.00 96.94 186 ASP A CA 1
ATOM 1511 C C . ASP A 1 186 ? -10.232 2.357 18.820 1.00 96.94 186 ASP A C 1
ATOM 1513 O O . ASP A 1 186 ? -9.599 1.683 19.635 1.00 96.94 186 ASP A O 1
ATOM 1517 N N . GLU A 1 187 ? -10.578 1.889 17.622 1.00 95.19 187 GLU A N 1
ATOM 1518 C CA . GLU A 1 187 ? -10.248 0.552 17.127 1.00 95.19 187 GLU A CA 1
ATOM 1519 C C . GLU A 1 187 ? -8.726 0.328 17.107 1.00 95.19 187 GLU A C 1
ATOM 1521 O O . GLU A 1 187 ? -8.231 -0.683 17.607 1.00 95.19 187 GLU A O 1
ATOM 1526 N N . TRP A 1 188 ? -7.962 1.292 16.582 1.00 94.19 188 TRP A N 1
ATOM 1527 C CA . TRP A 1 188 ? -6.499 1.245 16.592 1.00 94.19 188 TRP A CA 1
ATOM 1528 C C . TRP A 1 188 ? -5.939 1.108 18.009 1.00 94.19 188 TRP A C 1
ATOM 1530 O O . TRP A 1 188 ? -5.132 0.211 18.248 1.00 94.19 188 TRP A O 1
ATOM 1540 N N . ARG A 1 189 ? -6.408 1.932 18.961 1.00 93.44 189 ARG A N 1
ATOM 1541 C CA . ARG A 1 189 ? -6.001 1.837 20.371 1.00 93.44 189 ARG A CA 1
ATOM 1542 C C . ARG A 1 189 ? -6.248 0.440 20.918 1.00 93.44 189 ARG A C 1
ATOM 1544 O O . ARG A 1 189 ? -5.339 -0.133 21.507 1.00 93.44 189 ARG A O 1
ATOM 1551 N N . ALA A 1 190 ? -7.439 -0.116 20.694 1.00 92.44 190 ALA A N 1
ATOM 1552 C CA . ALA A 1 190 ? -7.779 -1.457 21.154 1.00 92.44 190 ALA A CA 1
ATOM 1553 C C . ALA A 1 190 ? -6.838 -2.517 20.560 1.00 92.44 190 ALA A C 1
ATOM 1555 O O . ALA A 1 190 ? -6.352 -3.393 21.279 1.00 92.44 190 ALA A O 1
ATOM 1556 N N . ARG A 1 191 ? -6.545 -2.440 19.254 1.00 92.00 191 ARG A N 1
ATOM 1557 C CA . ARG A 1 191 ? -5.674 -3.416 18.585 1.00 92.00 191 ARG A CA 1
ATOM 1558 C C . ARG A 1 191 ? -4.202 -3.277 18.995 1.00 92.00 191 ARG A C 1
ATOM 1560 O O . ARG A 1 191 ? -3.485 -4.275 18.963 1.00 92.00 191 ARG A O 1
ATOM 1567 N N . SER A 1 192 ? -3.755 -2.092 19.409 1.00 89.62 192 SER A N 1
ATOM 1568 C CA . SER A 1 192 ? -2.379 -1.847 19.872 1.00 89.62 192 SER A CA 1
ATOM 1569 C C . SER A 1 192 ? -2.089 -2.354 21.297 1.00 89.62 192 SER A C 1
ATOM 1571 O O . SER A 1 192 ? -0.928 -2.419 21.696 1.00 89.62 192 SER A O 1
ATOM 1573 N N . VAL A 1 193 ? -3.098 -2.792 22.070 1.00 85.38 193 VAL A N 1
ATOM 1574 C CA . VAL A 1 193 ? -2.906 -3.337 23.439 1.00 85.38 193 VAL A CA 1
ATOM 1575 C C . VAL A 1 193 ? -2.162 -4.687 23.446 1.00 85.38 193 VAL A C 1
ATOM 1577 O O . VAL A 1 193 ? -1.755 -5.175 24.499 1.00 85.38 193 VAL A O 1
ATOM 1580 N N . GLY A 1 194 ? -1.919 -5.301 22.285 1.00 79.38 194 GLY A N 1
ATOM 1581 C CA . GLY A 1 194 ? -1.271 -6.603 22.196 1.00 79.38 194 GLY A CA 1
ATOM 1582 C C . GLY A 1 194 ? -0.398 -6.798 20.965 1.00 79.38 194 GLY A C 1
ATOM 1583 O O . GLY A 1 194 ? -0.333 -5.984 20.043 1.00 79.38 194 GLY A O 1
ATOM 1584 N N . GLU A 1 195 ? 0.292 -7.926 20.990 1.00 85.19 195 GLU A N 1
ATOM 1585 C CA . GLU A 1 195 ? 1.086 -8.435 19.886 1.00 85.19 195 GLU A CA 1
ATOM 1586 C C . GLU A 1 195 ? 0.218 -9.311 18.977 1.00 85.19 195 GLU A C 1
ATOM 1588 O O . GLU A 1 195 ? -0.664 -10.025 19.451 1.00 85.19 195 GLU A O 1
ATOM 1593 N N . TRP A 1 196 ? 0.473 -9.247 17.671 1.00 87.62 196 TRP A N 1
ATOM 1594 C CA . TRP A 1 196 ? -0.254 -10.008 16.654 1.00 87.62 196 TRP A CA 1
ATOM 1595 C C . TRP A 1 196 ? 0.711 -10.873 15.872 1.00 87.62 196 TRP A C 1
ATOM 1597 O O . TRP A 1 196 ? 1.691 -10.340 15.371 1.00 87.62 196 TRP A O 1
ATOM 1607 N N . THR A 1 197 ? 0.446 -12.158 15.690 1.00 87.62 197 THR A N 1
ATOM 1608 C CA . THR A 1 197 ? 1.180 -13.011 14.744 1.00 87.62 197 THR A CA 1
ATOM 1609 C C . THR A 1 197 ? 0.733 -12.707 13.314 1.00 87.62 197 THR A C 1
ATOM 1611 O O . THR A 1 197 ? -0.466 -12.679 13.055 1.00 87.62 197 THR A O 1
ATOM 1614 N N . LEU A 1 198 ? 1.668 -12.483 12.383 1.00 87.69 198 LEU A N 1
ATOM 1615 C CA . LEU A 1 198 ? 1.323 -12.263 10.974 1.00 87.69 198 LEU A CA 1
ATOM 1616 C C . LEU A 1 198 ? 1.073 -13.588 10.256 1.00 87.69 198 LEU A C 1
ATOM 1618 O O . LEU A 1 198 ? 1.905 -14.493 10.311 1.00 87.69 198 LEU A O 1
ATOM 1622 N N . ASP A 1 199 ? -0.020 -13.634 9.505 1.00 89.69 199 ASP A N 1
ATOM 1623 C CA . ASP A 1 199 ? -0.346 -14.699 8.564 1.00 89.69 199 ASP A CA 1
ATOM 1624 C C . ASP A 1 199 ? -0.350 -14.129 7.135 1.00 89.69 199 ASP A C 1
ATOM 1626 O O . ASP A 1 199 ? -1.176 -13.282 6.783 1.00 89.69 199 ASP A O 1
ATOM 1630 N N . LEU A 1 200 ? 0.624 -14.574 6.335 1.00 91.06 200 LEU A N 1
ATOM 1631 C CA . LEU A 1 200 ? 0.846 -14.184 4.935 1.00 91.06 200 LEU A CA 1
ATOM 1632 C C . LEU A 1 200 ? 0.673 -15.370 3.970 1.00 91.06 200 LEU A C 1
ATOM 1634 O O . LEU A 1 200 ? 1.184 -15.327 2.849 1.00 91.06 200 LEU A O 1
ATOM 1638 N N . SER A 1 201 ? -0.012 -16.432 4.406 1.00 89.56 201 SER A N 1
ATOM 1639 C CA . SER A 1 201 ? -0.175 -17.685 3.649 1.00 89.56 201 SER A CA 1
ATOM 1640 C C . SER A 1 201 ? -0.705 -17.481 2.224 1.00 89.56 201 SER A C 1
ATOM 1642 O O . SER A 1 201 ? -0.226 -18.132 1.297 1.00 89.56 201 SER A O 1
ATOM 1644 N N . ILE A 1 202 ? -1.571 -16.482 2.006 1.00 92.25 202 ILE A N 1
ATOM 1645 C CA . ILE A 1 202 ? -2.113 -16.154 0.672 1.00 92.25 202 ILE A CA 1
ATOM 1646 C C . ILE A 1 202 ? -1.029 -15.853 -0.384 1.00 92.25 202 ILE A C 1
ATOM 1648 O O . ILE A 1 202 ? -1.295 -15.897 -1.583 1.00 92.25 202 ILE A O 1
ATOM 1652 N N . LEU A 1 203 ? 0.190 -15.497 0.047 1.00 92.00 203 LEU A N 1
ATOM 1653 C CA . LEU A 1 203 ? 1.321 -15.196 -0.833 1.00 92.00 203 LEU A CA 1
ATOM 1654 C C . LEU A 1 203 ? 2.201 -16.428 -1.077 1.00 92.00 203 LEU A C 1
ATOM 1656 O O . LEU A 1 203 ? 2.677 -16.631 -2.196 1.00 92.00 203 LEU A O 1
ATOM 1660 N N . THR A 1 204 ? 2.421 -17.265 -0.060 1.00 85.56 204 THR A N 1
ATOM 1661 C CA . THR A 1 204 ? 3.275 -18.457 -0.197 1.00 85.56 204 THR A CA 1
ATOM 1662 C C . THR A 1 204 ? 2.696 -19.455 -1.194 1.00 85.56 204 THR A C 1
ATOM 1664 O O . THR A 1 204 ? 3.447 -20.051 -1.967 1.00 85.56 204 THR A O 1
ATOM 1667 N N . ASP A 1 205 ? 1.367 -19.548 -1.265 1.00 82.44 205 ASP A N 1
ATOM 1668 C CA . ASP A 1 205 ? 0.652 -20.486 -2.139 1.00 82.44 205 ASP A CA 1
ATOM 1669 C C . ASP A 1 205 ? 0.748 -20.129 -3.634 1.00 82.44 205 ASP A C 1
ATOM 1671 O O . ASP A 1 205 ? 0.428 -20.943 -4.498 1.00 82.44 205 ASP A O 1
ATOM 1675 N N . VAL A 1 206 ? 1.231 -18.924 -3.962 1.00 87.62 206 VAL A N 1
ATOM 1676 C CA . VAL A 1 206 ? 1.380 -18.430 -5.345 1.00 87.62 206 VAL A CA 1
ATOM 1677 C C . VAL A 1 206 ? 2.839 -18.231 -5.761 1.00 87.62 206 VAL A C 1
ATOM 1679 O O . VAL A 1 206 ? 3.142 -17.497 -6.706 1.00 87.62 206 VAL A O 1
ATOM 1682 N N . GLY A 1 207 ? 3.772 -18.882 -5.062 1.00 80.62 207 GLY A N 1
ATOM 1683 C CA . GLY A 1 207 ? 5.194 -18.826 -5.400 1.00 80.62 207 GLY A CA 1
ATOM 1684 C C . GLY A 1 207 ? 5.840 -17.470 -5.094 1.00 80.62 207 GLY A C 1
ATOM 1685 O O . GLY A 1 207 ? 6.733 -17.032 -5.829 1.00 80.62 207 GLY A O 1
ATOM 1686 N N . VAL A 1 208 ? 5.379 -16.793 -4.035 1.00 88.06 208 VAL A N 1
ATOM 1687 C CA . VAL A 1 208 ? 6.095 -15.673 -3.406 1.00 88.06 208 VAL A CA 1
ATOM 1688 C C . VAL A 1 208 ? 6.941 -16.209 -2.261 1.00 88.06 208 VAL A C 1
ATOM 1690 O O . VAL A 1 208 ? 6.446 -16.910 -1.380 1.00 88.06 208 VAL A O 1
ATOM 1693 N N . GLN A 1 209 ? 8.222 -15.849 -2.254 1.00 83.81 209 GLN A N 1
ATOM 1694 C CA . GLN A 1 209 ? 9.117 -16.184 -1.155 1.00 83.81 209 GLN A CA 1
ATOM 1695 C C . GLN A 1 209 ? 8.900 -15.185 -0.017 1.00 83.81 209 GLN A C 1
ATOM 1697 O O . GLN A 1 209 ? 9.322 -14.028 -0.087 1.00 83.81 209 GLN A O 1
ATOM 1702 N N . VAL A 1 210 ? 8.215 -15.639 1.032 1.00 84.75 210 VAL A N 1
ATOM 1703 C CA . VAL A 1 210 ? 7.996 -14.857 2.250 1.00 84.75 210 VAL A CA 1
ATOM 1704 C C . VAL A 1 210 ? 9.160 -15.106 3.207 1.00 84.75 210 VAL A C 1
ATOM 1706 O O . VAL A 1 210 ? 9.345 -16.210 3.720 1.00 84.75 210 VAL A O 1
ATOM 1709 N N . ARG A 1 211 ? 9.946 -14.065 3.484 1.00 82.69 211 ARG A N 1
ATOM 1710 C CA . ARG A 1 211 ? 10.853 -14.047 4.631 1.00 82.69 211 ARG A CA 1
ATOM 1711 C C . ARG A 1 211 ? 10.008 -14.047 5.892 1.00 82.69 211 ARG A C 1
ATOM 1713 O O . ARG A 1 211 ? 9.090 -13.237 6.020 1.00 82.69 211 ARG A O 1
ATOM 1720 N N . ARG A 1 212 ? 10.324 -14.958 6.816 1.00 69.88 212 ARG A N 1
ATOM 1721 C CA . ARG A 1 212 ? 9.573 -15.107 8.063 1.00 69.88 212 ARG A CA 1
ATOM 1722 C C . ARG A 1 212 ? 9.439 -13.729 8.729 1.00 69.88 212 ARG A C 1
ATOM 1724 O O . ARG A 1 212 ? 10.471 -13.098 8.974 1.00 69.88 212 ARG A O 1
ATOM 1731 N N . PRO A 1 213 ? 8.210 -13.244 8.981 1.00 67.69 213 PRO A N 1
ATOM 1732 C CA . PRO A 1 213 ? 8.035 -11.963 9.642 1.00 67.69 213 PRO A CA 1
ATOM 1733 C C . PRO A 1 213 ? 8.726 -12.020 11.013 1.00 67.69 213 PRO A C 1
ATOM 1735 O O . PRO A 1 213 ? 8.685 -13.075 11.658 1.00 67.69 213 PRO A O 1
ATOM 1738 N N . P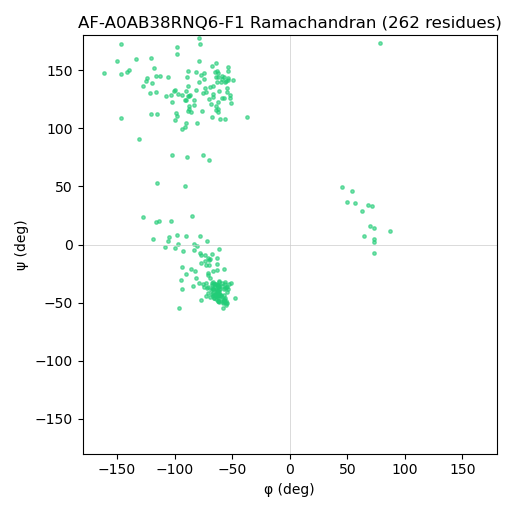RO A 1 214 ? 9.371 -10.928 11.466 1.00 69.25 214 PRO A N 1
ATOM 1739 C CA . PRO A 1 214 ? 9.990 -10.891 12.782 1.00 69.25 214 PRO A CA 1
ATOM 1740 C C . PRO A 1 214 ? 8.981 -11.276 13.868 1.00 69.25 214 PRO A C 1
ATOM 1742 O O . PRO A 1 214 ? 7.772 -11.010 13.741 1.00 69.25 214 PRO A O 1
ATOM 1745 N N . GLY A 1 215 ? 9.480 -11.884 14.948 1.00 68.81 215 GLY A N 1
ATOM 1746 C CA . GLY A 1 215 ? 8.667 -12.173 16.124 1.00 68.81 215 GLY A CA 1
ATOM 1747 C C . GLY A 1 215 ? 7.978 -10.901 16.618 1.00 68.81 215 GLY A C 1
ATOM 1748 O O . GLY A 1 215 ? 8.452 -9.789 16.380 1.00 68.81 215 GLY A O 1
ATOM 1749 N N . ALA A 1 216 ? 6.827 -11.031 17.272 1.00 68.50 216 ALA A N 1
ATOM 1750 C CA . ALA A 1 216 ? 6.058 -9.851 17.659 1.00 68.50 216 ALA A CA 1
ATOM 1751 C C . ALA A 1 216 ? 6.823 -8.913 18.624 1.00 68.50 216 ALA A C 1
ATOM 1753 O O . ALA A 1 216 ? 6.729 -7.693 18.483 1.00 68.50 216 ALA A O 1
ATOM 1754 N N . ALA A 1 217 ? 7.686 -9.468 19.482 1.00 64.94 217 ALA A N 1
ATOM 1755 C CA . ALA A 1 217 ? 8.618 -8.704 20.312 1.00 64.94 217 ALA A CA 1
ATOM 1756 C C . ALA A 1 217 ? 9.661 -7.916 19.487 1.00 64.94 217 ALA A C 1
ATOM 1758 O O . ALA A 1 217 ? 9.902 -6.738 19.756 1.00 64.94 217 ALA A O 1
ATOM 1759 N N . ASP A 1 218 ? 10.232 -8.519 18.436 1.00 66.00 218 ASP A N 1
ATOM 1760 C CA . ASP A 1 218 ? 11.219 -7.866 17.561 1.00 66.00 218 ASP A CA 1
ATOM 1761 C C . ASP A 1 218 ? 10.593 -6.719 16.755 1.00 66.00 218 ASP A C 1
ATOM 1763 O O . ASP A 1 218 ? 11.230 -5.694 16.499 1.00 66.00 218 ASP A O 1
ATOM 1767 N N . ARG A 1 219 ? 9.309 -6.846 16.393 1.00 68.12 219 ARG A N 1
ATOM 1768 C CA . ARG A 1 219 ? 8.578 -5.803 15.659 1.00 68.12 219 ARG A CA 1
ATOM 1769 C C . ARG A 1 219 ? 8.388 -4.531 16.455 1.00 68.12 219 ARG A C 1
ATOM 1771 O O . ARG A 1 219 ? 8.482 -3.461 15.869 1.00 68.12 219 ARG A O 1
ATOM 1778 N N . ARG A 1 220 ? 8.210 -4.607 17.775 1.00 61.09 220 ARG A N 1
ATOM 1779 C CA . ARG A 1 220 ? 8.179 -3.408 18.631 1.00 61.09 220 ARG A CA 1
ATOM 1780 C C . ARG A 1 220 ? 9.507 -2.654 18.604 1.00 61.09 220 ARG A C 1
ATOM 1782 O O . ARG A 1 220 ? 9.520 -1.424 18.634 1.00 61.09 220 ARG A O 1
ATOM 1789 N N . ILE A 1 221 ? 10.627 -3.367 18.506 1.00 60.06 221 ILE A N 1
ATOM 1790 C CA . ILE A 1 221 ? 11.957 -2.752 18.410 1.00 60.06 221 ILE A CA 1
ATOM 1791 C C . ILE A 1 221 ? 12.115 -2.056 17.048 1.00 60.06 221 ILE A C 1
ATOM 1793 O O . ILE A 1 221 ? 12.491 -0.885 16.998 1.00 60.06 221 ILE A O 1
ATOM 1797 N N . ILE A 1 222 ? 11.707 -2.720 15.961 1.00 59.22 222 ILE A N 1
ATOM 1798 C CA . ILE A 1 222 ? 11.694 -2.138 14.609 1.00 59.22 222 I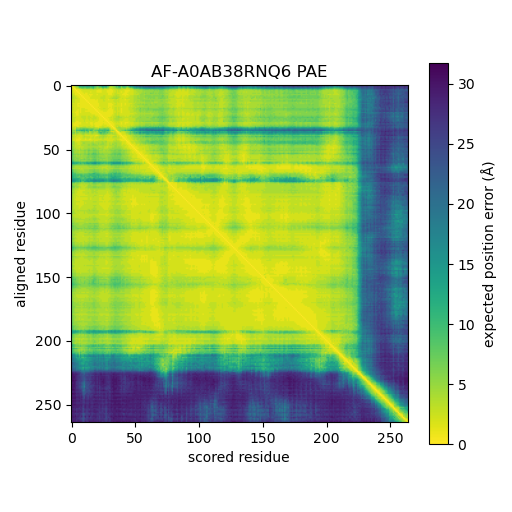LE A CA 1
ATOM 1799 C C . ILE A 1 222 ? 10.746 -0.925 14.538 1.00 59.22 222 ILE A C 1
ATOM 1801 O O . ILE A 1 222 ? 11.124 0.123 14.018 1.00 59.22 222 ILE A O 1
ATOM 1805 N N . ALA A 1 223 ? 9.544 -1.031 15.110 1.00 54.88 223 ALA A N 1
ATOM 1806 C CA . ALA A 1 223 ? 8.535 0.024 15.104 1.00 54.88 223 ALA A CA 1
ATOM 1807 C C . ALA A 1 223 ? 8.895 1.235 15.968 1.00 54.88 223 ALA A C 1
ATOM 1809 O O . ALA A 1 223 ? 8.523 2.358 15.631 1.00 54.88 223 ALA A O 1
ATOM 1810 N N . SER A 1 224 ? 9.671 1.030 17.034 1.00 54.53 224 SER A N 1
ATOM 1811 C CA . SER A 1 224 ? 10.230 2.111 17.856 1.00 54.53 224 SER A CA 1
ATOM 1812 C C . SER A 1 224 ? 11.489 2.752 17.258 1.00 54.53 224 SER A C 1
ATOM 1814 O O . SER A 1 224 ? 12.033 3.685 17.848 1.00 54.53 224 SER A O 1
ATOM 1816 N N . GLY A 1 225 ? 11.964 2.276 16.099 1.00 51.09 225 GLY A N 1
ATOM 1817 C CA . GLY A 1 225 ? 13.152 2.806 15.430 1.00 51.09 225 GLY A CA 1
ATOM 1818 C C . GLY A 1 225 ? 14.471 2.507 16.153 1.00 51.09 225 GLY A C 1
ATOM 1819 O O . GLY A 1 225 ? 15.479 3.148 15.854 1.00 51.09 225 GLY A O 1
ATOM 1820 N N . ARG A 1 226 ? 14.494 1.558 17.102 1.00 35.16 226 ARG A N 1
ATOM 1821 C CA . ARG A 1 226 ? 15.725 1.117 17.778 1.00 35.16 226 ARG A CA 1
ATOM 1822 C C . ARG A 1 226 ? 16.378 -0.022 16.979 1.00 35.16 226 ARG A C 1
ATOM 1824 O O . ARG A 1 226 ? 15.673 -0.917 16.524 1.00 35.16 226 ARG A O 1
ATOM 1831 N N . PRO A 1 227 ? 17.706 -0.030 16.784 1.00 32.09 227 PRO A N 1
ATOM 1832 C CA . PRO A 1 227 ? 18.369 -1.115 16.066 1.00 32.09 227 PRO A CA 1
ATOM 1833 C C . PRO A 1 227 ? 18.408 -2.398 16.916 1.00 32.09 227 PRO A C 1
ATOM 1835 O O . PRO A 1 227 ? 18.805 -2.371 18.080 1.00 32.09 227 PRO A O 1
ATOM 1838 N N . THR A 1 228 ? 18.015 -3.532 16.332 1.00 37.91 228 THR A N 1
ATOM 1839 C CA . THR A 1 228 ? 18.276 -4.879 16.870 1.00 37.91 228 THR A CA 1
ATOM 1840 C C . THR A 1 228 ? 19.696 -5.330 16.512 1.00 37.91 228 THR A C 1
ATOM 1842 O O . THR A 1 228 ? 20.204 -5.016 15.435 1.00 37.91 228 THR A O 1
ATOM 1845 N N . SER A 1 229 ? 20.326 -6.130 17.379 1.00 35.34 229 SER A N 1
ATOM 1846 C CA . SER A 1 229 ? 21.701 -6.653 17.238 1.00 35.34 229 SER A CA 1
ATOM 1847 C C . SER A 1 229 ? 21.947 -7.545 16.008 1.00 35.34 229 SER A C 1
ATOM 1849 O O . SER A 1 229 ? 23.082 -7.931 15.745 1.00 35.34 229 SER A O 1
ATOM 1851 N N . THR A 1 230 ? 20.914 -7.845 15.219 1.00 36.44 230 THR A N 1
ATOM 1852 C CA . THR A 1 230 ? 20.998 -8.597 13.954 1.00 36.44 230 THR A CA 1
ATOM 1853 C C . THR A 1 230 ? 21.036 -7.701 12.708 1.00 36.44 230 THR A C 1
ATOM 1855 O O . THR A 1 230 ? 20.972 -8.205 11.588 1.00 36.44 230 THR A O 1
ATOM 1858 N N . GLN A 1 231 ? 21.158 -6.377 12.858 1.00 41.06 231 GLN A N 1
ATOM 1859 C CA . GLN A 1 231 ? 21.412 -5.481 11.726 1.00 41.06 231 GLN A CA 1
ATOM 1860 C C . GLN A 1 231 ? 22.876 -5.575 11.273 1.00 41.06 231 GLN A C 1
ATOM 1862 O O . GLN A 1 231 ? 23.685 -4.678 11.503 1.00 41.06 231 GLN A O 1
ATOM 1867 N N . VAL A 1 232 ? 23.208 -6.649 10.553 1.00 33.44 232 VAL A N 1
ATOM 1868 C CA . VAL A 1 232 ? 24.227 -6.534 9.507 1.00 33.44 232 VAL A CA 1
ATOM 1869 C C . VAL A 1 232 ? 23.668 -5.545 8.486 1.00 33.44 232 VAL A C 1
ATOM 1871 O O . VAL A 1 232 ? 22.594 -5.745 7.920 1.00 33.44 232 VAL A O 1
ATOM 1874 N N . GLN A 1 233 ? 24.378 -4.429 8.365 1.00 31.98 233 GLN A N 1
ATOM 1875 C CA . GLN A 1 233 ? 24.069 -3.239 7.582 1.00 31.98 233 GLN A CA 1
ATOM 1876 C C . GLN A 1 233 ? 23.394 -3.547 6.235 1.00 31.98 233 GLN A C 1
ATOM 1878 O O . GLN A 1 233 ? 24.041 -3.973 5.282 1.00 31.98 233 GLN A O 1
ATOM 1883 N N . GLN A 1 234 ? 22.107 -3.217 6.117 1.00 34.28 234 GLN A N 1
ATOM 1884 C CA . GLN A 1 234 ? 21.599 -2.694 4.852 1.00 34.28 234 GLN A CA 1
ATOM 1885 C C . GLN A 1 234 ? 21.808 -1.176 4.894 1.00 34.28 234 GLN A C 1
ATOM 1887 O O . GLN A 1 234 ? 21.289 -0.531 5.809 1.00 34.28 234 GLN A O 1
ATOM 1892 N N . PRO A 1 235 ? 22.586 -0.583 3.972 1.00 29.83 235 PRO A N 1
ATOM 1893 C CA . PRO A 1 235 ? 22.759 0.859 3.952 1.00 29.83 235 PRO A CA 1
ATOM 1894 C C . PRO A 1 235 ? 21.401 1.513 3.695 1.00 29.83 235 PRO A C 1
ATOM 1896 O O . PRO A 1 235 ? 20.739 1.236 2.693 1.00 29.83 235 PRO A O 1
ATOM 1899 N N . GLN A 1 236 ? 20.981 2.388 4.609 1.00 31.95 236 GLN A N 1
ATOM 1900 C CA . GLN A 1 236 ? 19.883 3.298 4.323 1.00 31.95 236 GLN A CA 1
ATOM 1901 C C . GLN A 1 236 ? 20.296 4.195 3.148 1.00 31.95 236 GLN A C 1
ATOM 1903 O O . GLN A 1 236 ? 21.404 4.738 3.171 1.00 31.95 236 GLN A O 1
ATOM 1908 N N . PRO A 1 237 ? 19.453 4.375 2.116 1.00 30.39 237 PRO A N 1
ATOM 1909 C CA . PRO A 1 237 ? 19.736 5.364 1.094 1.00 30.39 237 PRO A CA 1
ATOM 1910 C C . PRO A 1 237 ? 19.712 6.744 1.753 1.00 30.39 237 PRO A C 1
ATOM 1912 O O . PRO A 1 237 ? 18.680 7.192 2.255 1.00 30.39 237 PRO A O 1
ATOM 1915 N N . VAL A 1 238 ? 20.866 7.408 1.759 1.00 29.45 238 VAL A N 1
ATOM 1916 C CA . VAL A 1 238 ? 20.987 8.818 2.125 1.00 29.45 238 VAL A CA 1
ATOM 1917 C C . VAL A 1 238 ? 20.130 9.607 1.139 1.00 29.45 238 VAL A C 1
ATOM 1919 O O . VAL A 1 238 ? 20.452 9.699 -0.044 1.00 29.45 238 VAL A O 1
ATOM 1922 N N . VAL A 1 239 ? 19.002 10.135 1.610 1.00 31.28 239 VAL A N 1
ATOM 1923 C CA . VAL A 1 239 ? 18.189 11.083 0.846 1.00 31.28 239 VAL A CA 1
ATOM 1924 C C . VAL A 1 239 ? 18.919 12.427 0.913 1.00 31.28 239 VAL A C 1
ATOM 1926 O O . VAL A 1 239 ? 19.056 12.963 2.016 1.00 31.28 239 VAL A O 1
ATOM 1929 N N . PRO A 1 240 ? 19.431 12.985 -0.200 1.00 30.66 240 PRO A N 1
ATOM 1930 C CA . PRO A 1 240 ? 19.987 14.332 -0.172 1.00 30.66 240 PRO A CA 1
ATOM 1931 C C . PRO A 1 240 ? 18.878 15.326 0.216 1.00 30.66 240 PRO A C 1
ATOM 1933 O O . PRO A 1 240 ? 17.722 15.123 -0.174 1.00 30.66 240 PRO A O 1
ATOM 1936 N N . PRO A 1 241 ? 19.187 16.385 0.988 1.00 28.67 241 PRO A N 1
ATOM 1937 C CA . PRO A 1 241 ? 18.186 17.360 1.399 1.00 28.67 241 PRO A CA 1
ATOM 1938 C C . PRO A 1 241 ? 17.518 17.969 0.163 1.00 28.67 241 PRO A C 1
ATOM 1940 O O . PRO A 1 241 ? 18.186 18.464 -0.744 1.00 28.67 241 PRO A O 1
ATOM 1943 N N . LEU A 1 242 ? 16.186 17.905 0.122 1.00 32.44 242 LEU A N 1
ATOM 1944 C CA . LEU A 1 242 ? 15.394 18.599 -0.886 1.00 32.44 242 LEU A CA 1
ATOM 1945 C C . LEU A 1 242 ? 15.599 20.105 -0.694 1.00 32.44 242 LEU A C 1
ATOM 1947 O O . LEU A 1 242 ? 15.281 20.643 0.367 1.00 32.44 242 LEU A O 1
ATOM 1951 N N . SER A 1 243 ? 16.123 20.778 -1.718 1.00 32.19 243 SER A N 1
ATOM 1952 C CA . SER A 1 243 ? 16.137 22.240 -1.782 1.00 32.19 243 SER A CA 1
ATOM 1953 C C . SER A 1 243 ? 14.714 22.788 -1.593 1.00 32.19 243 SER A C 1
ATOM 1955 O O . SER A 1 243 ? 13.768 22.190 -2.118 1.00 32.19 243 SER A O 1
ATOM 1957 N N . PRO A 1 244 ? 14.529 23.914 -0.880 1.00 30.44 244 PRO A N 1
ATOM 1958 C CA . PRO A 1 244 ? 13.208 24.496 -0.685 1.00 30.44 244 PRO A CA 1
ATOM 1959 C C . PRO A 1 244 ? 12.617 24.909 -2.039 1.00 30.44 244 PRO A C 1
ATOM 1961 O O . PRO A 1 244 ? 13.140 25.789 -2.721 1.00 30.44 244 PRO A O 1
ATOM 1964 N N . ALA A 1 245 ? 11.532 24.246 -2.444 1.00 31.94 245 ALA A N 1
ATOM 1965 C CA . ALA A 1 245 ? 10.743 24.654 -3.598 1.00 31.94 245 ALA A CA 1
ATOM 1966 C C . ALA A 1 245 ? 9.905 25.899 -3.240 1.00 31.94 245 ALA A C 1
ATOM 1968 O O . ALA A 1 245 ? 9.408 25.992 -2.113 1.00 31.94 245 ALA A O 1
ATOM 1969 N N . PRO A 1 246 ? 9.730 26.856 -4.170 1.00 29.62 246 PRO A N 1
ATOM 1970 C CA . PRO A 1 246 ? 8.922 28.048 -3.934 1.00 29.62 246 PRO A CA 1
ATOM 1971 C C . PRO A 1 246 ? 7.456 27.678 -3.677 1.00 29.62 246 PRO A C 1
ATOM 1973 O O . PRO A 1 246 ? 6.955 26.685 -4.202 1.00 29.62 246 PRO A O 1
ATOM 1976 N N . ALA A 1 247 ? 6.768 28.486 -2.867 1.00 28.72 247 ALA A N 1
ATOM 1977 C CA . ALA A 1 247 ? 5.370 28.283 -2.500 1.00 28.72 247 ALA A CA 1
ATOM 1978 C C . ALA A 1 247 ? 4.471 28.193 -3.748 1.00 28.72 247 ALA A C 1
ATOM 1980 O O . ALA A 1 247 ? 4.220 29.186 -4.429 1.00 28.72 247 ALA A O 1
ATOM 1981 N N . ILE A 1 248 ? 3.981 26.988 -4.047 1.00 30.78 248 ILE A N 1
ATOM 1982 C CA . ILE A 1 248 ? 3.011 26.754 -5.118 1.00 30.78 248 ILE A CA 1
ATOM 1983 C C . ILE A 1 248 ? 1.621 27.049 -4.552 1.00 30.78 248 ILE A C 1
ATOM 1985 O O . ILE A 1 248 ? 1.184 26.429 -3.582 1.00 30.78 248 ILE A O 1
ATOM 1989 N N . ALA A 1 249 ? 0.931 28.015 -5.158 1.00 30.83 249 ALA A N 1
ATOM 1990 C CA . ALA A 1 249 ? -0.448 28.356 -4.832 1.00 30.83 249 ALA A CA 1
ATOM 1991 C C . ALA A 1 249 ? -1.373 27.128 -4.942 1.00 30.83 249 ALA A C 1
ATOM 1993 O O . ALA A 1 249 ? -1.244 26.310 -5.854 1.00 30.83 249 ALA A O 1
ATOM 1994 N N . ALA A 1 250 ? -2.323 27.019 -4.008 1.00 30.92 250 ALA A N 1
ATOM 1995 C CA . ALA A 1 250 ? -3.255 25.900 -3.904 1.00 30.92 250 ALA A CA 1
ATOM 1996 C C . ALA A 1 250 ? -3.981 25.615 -5.242 1.00 30.92 250 ALA A C 1
ATOM 1998 O O . ALA A 1 250 ? -4.627 26.517 -5.788 1.00 30.92 250 ALA A O 1
ATOM 1999 N N . PRO A 1 251 ? -3.948 24.374 -5.769 1.00 34.91 251 PRO A N 1
ATOM 2000 C CA . PRO A 1 251 ? -4.693 24.026 -6.972 1.00 34.91 251 PRO A CA 1
ATOM 2001 C C . PRO A 1 251 ? -6.201 24.079 -6.710 1.00 34.91 251 PRO A C 1
ATOM 2003 O O . PRO A 1 251 ? -6.694 23.552 -5.709 1.00 34.91 251 PRO A O 1
ATOM 2006 N N . ARG A 1 252 ? -6.956 24.667 -7.644 1.00 36.00 252 ARG A N 1
ATOM 2007 C CA . ARG A 1 252 ? -8.428 24.700 -7.650 1.00 36.00 252 ARG A CA 1
ATOM 2008 C C . ARG A 1 252 ? -9.009 23.308 -7.950 1.00 36.00 252 ARG A C 1
ATOM 2010 O O . ARG A 1 252 ? -9.523 23.047 -9.030 1.00 36.00 252 ARG A O 1
ATOM 2017 N N . TRP A 1 253 ? -8.922 22.385 -6.995 1.00 35.66 253 TRP A N 1
ATOM 2018 C CA . TRP A 1 253 ? -9.526 21.046 -7.096 1.00 35.66 253 TRP A CA 1
ATOM 2019 C C . TRP A 1 253 ? -11.062 21.073 -6.965 1.00 35.66 253 TRP A C 1
ATOM 2021 O O . TRP A 1 253 ? -11.737 20.137 -7.396 1.00 35.66 253 TRP A O 1
ATOM 2031 N N . ARG A 1 254 ? -11.619 22.169 -6.424 1.00 35.56 254 ARG A N 1
ATOM 2032 C CA . ARG A 1 254 ? -13.062 22.383 -6.217 1.00 35.56 254 ARG A CA 1
ATOM 2033 C C . ARG A 1 254 ? -13.889 22.309 -7.507 1.00 35.56 254 ARG A C 1
ATOM 2035 O O . ARG A 1 254 ? -15.008 21.807 -7.471 1.00 35.56 254 ARG A O 1
ATOM 2042 N N . ASP A 1 255 ? -13.330 22.723 -8.643 1.00 33.56 255 ASP A N 1
ATOM 2043 C CA . ASP A 1 255 ? -14.113 22.889 -9.876 1.00 33.56 255 ASP A CA 1
ATOM 2044 C C . ASP A 1 255 ? -14.250 21.591 -10.695 1.00 33.56 255 ASP A C 1
ATOM 2046 O O . ASP A 1 255 ? -15.193 21.441 -11.471 1.00 33.56 255 ASP A O 1
ATOM 2050 N N . ARG A 1 256 ? -13.364 20.600 -10.496 1.00 41.69 256 ARG A N 1
ATOM 2051 C CA . ARG A 1 256 ? -13.381 19.350 -11.286 1.00 41.69 256 ARG A CA 1
ATOM 2052 C C . ARG A 1 256 ? -14.247 18.242 -10.692 1.00 41.69 256 ARG A C 1
ATOM 2054 O O . ARG A 1 256 ? -14.757 17.426 -11.453 1.00 41.69 256 ARG A O 1
ATOM 2061 N N . ILE A 1 257 ? -14.481 18.234 -9.378 1.00 39.81 257 ILE A N 1
ATOM 2062 C CA . ILE A 1 257 ? -15.423 17.282 -8.762 1.00 39.81 257 ILE A CA 1
ATOM 2063 C C . ILE A 1 257 ? -16.864 17.667 -9.131 1.00 39.81 257 ILE A C 1
ATOM 2065 O O . ILE A 1 257 ? -17.669 16.804 -9.457 1.00 39.81 257 ILE A O 1
ATOM 2069 N N . ALA A 1 258 ? -17.179 18.964 -9.194 1.00 33.38 258 ALA A N 1
ATOM 2070 C CA . ALA A 1 258 ? -18.528 19.441 -9.495 1.00 33.38 258 ALA A CA 1
ATOM 2071 C C . ALA A 1 258 ? -18.924 19.365 -10.988 1.00 33.38 258 ALA A C 1
ATOM 2073 O O . ALA A 1 258 ? -20.105 19.478 -11.314 1.00 33.38 258 ALA A O 1
ATOM 2074 N N . GLY A 1 259 ? -17.962 19.204 -11.905 1.00 35.12 259 GLY A N 1
ATOM 2075 C CA . GLY A 1 259 ? -18.228 19.110 -13.348 1.00 35.12 259 GLY A CA 1
ATOM 2076 C C . GLY A 1 259 ? -18.731 17.735 -13.798 1.00 35.12 259 GLY A C 1
ATOM 2077 O O . GLY A 1 259 ? -19.559 17.645 -14.700 1.00 35.12 259 GLY A O 1
ATOM 2078 N N . TRP A 1 260 ? -18.279 16.664 -13.141 1.00 36.78 260 TRP A N 1
ATOM 2079 C CA . TRP A 1 260 ? -18.609 15.297 -13.559 1.00 36.78 260 TRP A CA 1
ATOM 2080 C C . TRP A 1 260 ? -19.992 14.833 -13.066 1.00 36.78 260 TRP A C 1
ATOM 2082 O O . TRP A 1 260 ? -20.672 14.091 -13.762 1.00 36.78 260 TRP A O 1
ATOM 2092 N N . TRP A 1 261 ? -20.470 15.351 -11.927 1.00 33.22 261 TRP A N 1
ATOM 2093 C CA . TRP A 1 261 ? -21.824 15.077 -11.407 1.00 33.22 261 TRP A CA 1
ATOM 2094 C C . TRP A 1 261 ? -22.944 15.868 -12.099 1.00 33.22 261 TRP A C 1
ATOM 2096 O O . TRP A 1 261 ? -24.111 15.631 -11.823 1.00 33.22 261 TRP A O 1
ATOM 2106 N N . ARG A 1 262 ? -22.610 16.819 -12.982 1.00 34.16 262 ARG A N 1
ATOM 2107 C CA . ARG A 1 262 ? -23.591 17.605 -13.755 1.00 34.16 262 ARG A CA 1
ATOM 2108 C C . ARG A 1 262 ? -23.849 17.070 -15.166 1.00 34.16 262 ARG A C 1
ATOM 2110 O O . ARG A 1 262 ? -24.616 17.674 -15.904 1.00 34.16 262 ARG A O 1
ATOM 2117 N N . SER A 1 263 ? -23.189 15.982 -15.554 1.00 33.34 263 SER A N 1
ATOM 2118 C CA . SER A 1 263 ? -23.272 15.398 -16.902 1.00 33.34 263 SER A CA 1
ATOM 2119 C C . SER A 1 263 ? -23.614 13.899 -16.896 1.00 33.34 263 SER A C 1
ATOM 2121 O O . SER A 1 263 ? -23.346 13.196 -17.870 1.00 33.34 263 SER A O 1
ATOM 2123 N N . ARG A 1 264 ? -24.247 13.420 -15.819 1.00 33.59 264 ARG A N 1
ATOM 2124 C CA . ARG A 1 264 ? -24.997 12.160 -15.767 1.00 33.59 264 ARG A CA 1
ATOM 2125 C C . ARG A 1 264 ? -26.388 12.416 -15.218 1.00 33.59 264 ARG A C 1
ATOM 2127 O O . ARG A 1 264 ? -26.481 13.264 -14.304 1.00 33.59 264 ARG A O 1
#

Secondary structure (DSSP, 8-state):
---EEE---GGGHHHHHHTT-EEETTTTEEEESSTT-GGGGGGBPPPPPPSS-TT--TTTT-S----PPPGGGTT--HHHHB-HHHHHHHHHHHHHHTTTB-TTT-PBPBTTTTB-EEEEEEEEEETTTTEEEEEEEEEEEHHHHHHHTHHHHHHTT-HHHHHHHHHHHH---HHHHHHHHHHHHHHHHHHHTS--EEE-HHHHTTT--BPPPPPHHHHHHHHTTPPPTT---PPP---PPPP----PPPP-THHHHHHHTT--

Solvent-accessible surface area (backbone atoms only — not comparable to full-atom values): 15547 Å² total; per-residue (Å²): 135,57,68,39,56,32,43,65,30,80,93,44,45,67,59,43,42,73,59,58,37,43,79,38,80,87,78,70,40,39,27,31,75,47,77,86,47,71,84,47,56,92,26,54,54,70,85,80,53,67,91,72,48,62,85,51,40,86,70,67,80,68,64,82,57,58,57,61,75,30,61,45,53,39,90,65,49,69,71,68,28,30,45,59,45,47,40,50,40,49,47,52,39,43,35,55,75,41,71,56,22,12,74,65,79,59,48,54,65,34,78,90,78,68,32,44,75,44,76,42,82,41,73,42,78,42,76,93,80,30,35,37,32,62,29,33,78,42,28,27,26,45,69,58,46,39,25,21,41,40,74,59,25,48,78,71,70,41,40,68,62,28,53,50,49,49,24,72,75,63,69,43,52,73,72,54,46,52,49,52,50,52,52,34,52,52,51,27,54,64,54,40,77,48,67,53,49,81,40,60,63,46,42,51,81,59,78,37,65,65,51,80,70,71,54,48,74,56,24,42,38,57,48,69,71,48,89,60,97,80,66,75,81,74,82,75,82,82,76,76,84,78,74,88,73,77,89,74,77,84,77,80,63,74,64,63,65,61,54,62,70,71,76,110

=== Feature glossary ===
The features interleaved in this record are:

— What the protein is —

Sequence gives the chain of amino acids in standard one-letter code (A=alanine, C=cysteine, …, Y=tyrosine), read N→C. It is the only feature that is directly encoded by the gene; all structural features are derived from the folded form of this sequence.

Database cross-references. InterPro integrates a dozen domain/family signature databases into unified entries with residue-range hits. GO terms attach function/process/location labels with evidence codes. CATH codes position the fold in a four-level structural taxonomy. Organism is the NCBI-taxonomy species name.

— Where its atoms are —

Atomic coordinates in PDBx/mmCIF format — the same representation the Protein Data Bank distributes. Each line of the _atom_site loop places one backbone atom in Cartesian space (units: ångströms, origin: arbitrary).

The six renders are orthographic views along the three Cartesian axes in both directions. Representation (cartoon, sticks, or surface) and color scheme (sequence-rainbow or by-chain) vary across proteins so the training set covers all the common visualization conventions.

— Local backbone conformation —

Eight-state secondary structure (DSSP): H is the canonical α-helix, G the tighter 3₁₀-helix, I the wider π-helix; E/B are β-structure, T and S are turns and bends, and '-' is everything else. DSSP derives these from the pattern of main-chain N–H···O=C hydrogen bonds, not from the sequence.

P-SEA three-state annotation labels each residue as helix, strand, or coil based purely on the geometry of the Cα trace. It serves as a fallback when the full backbone (and thus DSSP) is unavailable.

The φ/ψ torsion pair specifies the backbone conformation at each residue. φ rotates about the N–Cα bond, ψ about the Cα–C bond. Steric clashes forbid most of the (φ, ψ) plane — the allowed regions (α-helix basin, β-sheet basin, left-handed helix) are the Ramachandran-allowed regions.

— Global shape and packing —

The geometric summary reports three shape descriptors. Rg (radius of gyration) measures how spread out the Cα atoms are about their centre of mass; compact globular proteins have small Rg, elongated or unfolded ones large. Cα contacts (<8 Å, |i−j|>4) count long-range residue pairs in spatial proximity — high for tightly packed folds, near zero for rods or random coil. The bounding-box extents give the protein's footprint along x, y, z in Å.

Solvent-accessible surface area (SASA) is the area in Å² traced out by the centre of a 1.4 Å probe sphere (a water molecule) rolled over the protein's van der Waals surface (Shrake–Rupley / Lee–Richards construction). Buried residues have near-zero SASA; fully exposed residues can exceed 200 Å². The total SASA scales roughly with the number of surface residues.

The contact map is a binary N×N matrix image: pixel (i, j) is dark where Cα_i and Cα_j are within 8 Å and |i−j|>4. Because the |i−j|>4 filter removes local helical contacts, off-diagonal stripes parallel to the main diagonal indicate parallel β-sheets; stripes perpendicular to it indicate antiparallel β-sheets. The Ramachandran plot scatters every residue's (φ, ψ) pair against the sterically allowed regions. The PAE heatmap renders the predicted-aligned-error matrix.

— Structural neighborhood —

3Di is Foldseek's structural alphabet. Each residue is assigned one of twenty discrete states based on how its Cα sits relative to its spatial (not sequential) neighbors. Aligning 3Di strings finds structural homologs roughly as well as full 3D superposition, but orders of magnitude faster.

Nearest PDB neighbors are the top structural matches found by Foldseek when searching this structure against the entire Protein Data Bank. Each hit reports a TM-score (0 to 1; >0.5 almost always implies the same fold) and an E-value. These are *structural* homologs — they may share no detectable sequence similarity.

— Confidence and disorder —

For AlphaFold models, the B-factor field carries pLDDT — the model's own estimate of local accuracy on a 0–100 scale. Regions with pLDDT<50 should be treated as essentially unmodeled; they often correspond to intrinsically disordered segments.

Crystallographic B-factors measure how much each atom's electron density is smeared out, in Å². They rise in mobile loops and surface residues and fall in the buried interior. In AlphaFold models this column is repurposed to hold pLDDT instead.

Predicted aligned error is AlphaFold's pairwise confidence. Unlike pLDDT (per-residue), PAE is per-residue-pair and captures whether two parts of the structure are correctly placed relative to each other. Units are ångströms of expected positional error.